Protein AF-A0A7W3N964-F1 (afdb_monomer_lite)

Organism: Priestia aryabhattai (NCBI:txid412384)

Sequence (207 aa):
MQFISDIEIWYDKDAKRYRNKETGQFTRGPNLVHEAGSGNVQPLEVPVVESVTVNKQNDSMKGTSVFDPDLVKAYLKDVESKTRLKVHKIQVEFLKESLRNNKFEKLTPKETAKHRGRFTTSLKNKLIEEWEEKTNQKWPRYTEEVYDQSGEIARHIGQPYDAHHLIENNFSGPHEWWNIHPAKYPDEHQQGIHGKGAPSRMLFPRR

Radius of gyration: 22.03 Å; chains: 1; bounding box: 54×35×67 Å

Structure (mmCIF, N/CA/C/O backbone):
data_AF-A0A7W3N964-F1
#
_entry.id   AF-A0A7W3N964-F1
#
loop_
_atom_site.group_PDB
_atom_site.id
_atom_site.type_symbol
_atom_site.label_atom_id
_atom_site.label_alt_id
_atom_site.label_comp_id
_atom_site.label_asym_id
_atom_site.label_entity_id
_atom_site.label_seq_id
_atom_site.pdbx_PDB_ins_code
_atom_site.Cartn_x
_atom_site.Cartn_y
_atom_site.Cartn_z
_atom_site.occupancy
_atom_site.B_iso_or_equiv
_atom_site.auth_seq_id
_atom_site.auth_comp_id
_atom_site.auth_asym_id
_atom_site.auth_atom_id
_atom_site.pdbx_PDB_model_num
ATOM 1 N N . MET A 1 1 ? 10.278 6.394 40.682 1.00 44.31 1 MET A N 1
ATOM 2 C CA . MET A 1 1 ? 11.303 6.639 39.647 1.00 44.31 1 MET A CA 1
ATOM 3 C C . MET A 1 1 ? 12.085 5.350 39.500 1.00 44.31 1 MET A C 1
ATOM 5 O O . MET A 1 1 ? 12.614 4.884 40.498 1.00 44.31 1 MET A O 1
ATOM 9 N N . GLN A 1 2 ? 12.046 4.714 38.332 1.00 35.88 2 GLN A N 1
ATOM 10 C CA . GLN A 1 2 ? 12.811 3.498 38.045 1.00 35.88 2 GLN A CA 1
ATOM 11 C C . GLN A 1 2 ? 13.725 3.810 36.864 1.00 35.88 2 GLN A C 1
ATOM 13 O O . GLN A 1 2 ? 13.250 4.302 35.843 1.00 35.88 2 GLN A O 1
ATOM 18 N N . PHE A 1 3 ? 15.021 3.586 37.056 1.00 35.38 3 PHE A N 1
ATOM 19 C CA . PHE A 1 3 ? 16.069 3.807 36.067 1.00 35.38 3 PHE A CA 1
ATOM 20 C C . PHE A 1 3 ? 16.453 2.464 35.457 1.00 35.38 3 PHE A C 1
ATOM 22 O O . PHE A 1 3 ? 16.795 1.545 36.200 1.00 35.38 3 PHE A O 1
ATOM 29 N N . ILE A 1 4 ? 16.414 2.362 34.130 1.00 36.62 4 ILE A N 1
ATOM 30 C CA . ILE A 1 4 ? 17.047 1.284 33.365 1.00 36.62 4 ILE A CA 1
ATOM 31 C C . ILE A 1 4 ? 17.589 1.933 32.084 1.00 36.62 4 ILE A C 1
ATOM 33 O O . ILE A 1 4 ? 16.824 2.568 31.362 1.00 36.62 4 ILE A O 1
ATOM 37 N N . SER A 1 5 ? 18.904 1.806 31.858 1.00 46.97 5 SER A N 1
ATOM 38 C CA . SER A 1 5 ? 19.652 2.257 30.668 1.00 46.97 5 SER A CA 1
ATOM 39 C C . SER A 1 5 ? 19.371 3.702 30.223 1.00 46.97 5 SER A C 1
ATOM 41 O O . SER A 1 5 ? 18.583 3.879 29.305 1.00 46.97 5 SER A O 1
ATOM 43 N N . ASP A 1 6 ? 19.982 4.702 30.877 1.00 56.69 6 ASP A N 1
ATOM 44 C CA . ASP A 1 6 ? 20.146 6.133 30.500 1.00 56.69 6 ASP A CA 1
ATOM 45 C C . ASP A 1 6 ? 18.978 6.897 29.833 1.00 56.69 6 ASP A C 1
ATOM 47 O O . ASP A 1 6 ? 19.142 8.032 29.399 1.00 56.69 6 ASP A O 1
ATOM 51 N N . ILE A 1 7 ? 17.778 6.327 29.772 1.00 56.94 7 ILE A N 1
ATOM 52 C CA . ILE A 1 7 ? 16.628 6.863 29.051 1.00 56.94 7 ILE A CA 1
ATOM 53 C C . ILE A 1 7 ? 15.492 7.011 30.052 1.00 56.94 7 ILE A C 1
ATOM 55 O O . ILE A 1 7 ? 14.883 6.037 30.502 1.00 56.94 7 ILE A O 1
ATOM 59 N N . GLU A 1 8 ? 15.178 8.256 30.401 1.00 68.50 8 GLU A N 1
ATOM 60 C CA . GLU A 1 8 ? 14.093 8.544 31.329 1.00 68.50 8 GLU A CA 1
ATOM 61 C C . GLU A 1 8 ? 12.734 8.408 30.616 1.00 68.50 8 GLU A C 1
ATOM 63 O O . GLU A 1 8 ? 12.395 9.174 29.710 1.00 68.50 8 GLU A O 1
ATOM 68 N N . ILE A 1 9 ? 11.934 7.419 31.026 1.00 74.75 9 ILE A N 1
ATOM 69 C CA . ILE A 1 9 ? 10.571 7.196 30.524 1.00 74.75 9 ILE A CA 1
ATOM 70 C C . ILE A 1 9 ? 9.524 7.513 31.596 1.00 74.75 9 ILE A C 1
ATOM 72 O O . ILE A 1 9 ? 9.732 7.287 32.788 1.00 74.75 9 ILE A O 1
ATOM 76 N N . TRP A 1 10 ? 8.364 8.019 31.177 1.00 74.19 10 TRP A N 1
ATOM 77 C CA . TRP A 1 10 ? 7.217 8.262 32.056 1.00 74.19 10 TRP A CA 1
ATOM 78 C C . TRP A 1 10 ? 5.917 7.768 31.420 1.00 74.19 10 TRP A C 1
ATOM 80 O O . TRP A 1 10 ? 5.825 7.619 30.203 1.00 74.19 10 TRP A O 1
ATOM 90 N N . TYR A 1 11 ? 4.922 7.459 32.252 1.00 78.06 11 TYR A N 1
ATOM 91 C CA . TYR A 1 11 ? 3.624 6.967 31.793 1.00 78.06 11 TYR A CA 1
ATOM 92 C C . TYR A 1 11 ? 2.661 8.131 31.544 1.00 78.06 11 TYR A C 1
ATOM 94 O O . TYR A 1 11 ? 2.266 8.823 32.486 1.00 78.06 11 TYR A O 1
ATOM 102 N N . ASP A 1 12 ? 2.270 8.311 30.284 1.00 74.50 12 ASP A N 1
ATOM 103 C CA . ASP A 1 12 ? 1.268 9.280 29.856 1.00 74.50 12 ASP A CA 1
ATOM 104 C C . ASP A 1 12 ? -0.133 8.691 30.079 1.00 74.50 12 ASP A C 1
ATOM 106 O O . ASP A 1 12 ? -0.520 7.695 29.456 1.00 74.50 12 ASP A O 1
ATOM 110 N N . LYS A 1 13 ? -0.883 9.282 31.018 1.00 70.69 13 LYS A N 1
ATOM 111 C CA . LYS A 1 13 ? -2.213 8.798 31.417 1.00 70.69 13 LYS A CA 1
ATOM 112 C C . LYS A 1 13 ? -3.279 9.068 30.358 1.00 70.69 13 LYS A C 1
ATOM 114 O O . LYS A 1 13 ? -4.209 8.269 30.250 1.00 70.69 13 LYS A O 1
ATOM 119 N N . ASP A 1 14 ? -3.121 10.131 29.575 1.00 68.94 14 ASP A N 1
ATOM 120 C CA . ASP A 1 14 ? -4.081 10.529 28.547 1.00 68.94 14 ASP A CA 1
ATOM 121 C C . ASP A 1 14 ? -3.909 9.651 27.302 1.00 68.94 14 ASP A C 1
ATOM 123 O O . ASP A 1 14 ? -4.882 9.145 26.742 1.00 68.94 14 ASP A O 1
ATOM 127 N N . ALA A 1 15 ? -2.657 9.370 26.928 1.00 69.31 15 ALA A N 1
ATOM 128 C CA . ALA A 1 15 ? -2.323 8.485 25.813 1.00 69.31 15 ALA A CA 1
ATOM 129 C C . ALA A 1 15 ? -2.294 6.986 26.181 1.00 69.31 15 ALA A C 1
ATOM 131 O O . ALA A 1 15 ? -2.162 6.138 25.294 1.00 69.31 15 ALA A O 1
ATOM 132 N N . LYS A 1 16 ? -2.386 6.648 27.476 1.00 75.50 16 LYS A N 1
ATOM 133 C CA . LYS A 1 16 ? -2.264 5.286 28.036 1.00 75.50 16 LYS A CA 1
ATOM 134 C C . LYS A 1 16 ? -1.008 4.536 27.559 1.00 75.50 16 LYS A C 1
ATOM 136 O O . LYS A 1 16 ? -1.061 3.338 27.271 1.00 75.50 16 LYS A O 1
ATOM 141 N N . ARG A 1 17 ? 0.123 5.239 27.421 1.00 75.38 17 ARG A N 1
ATOM 142 C CA . ARG A 1 17 ? 1.395 4.702 26.892 1.00 75.38 17 ARG A CA 1
ATOM 143 C C . ARG A 1 17 ? 2.608 5.342 27.565 1.00 75.38 17 ARG A C 1
ATOM 145 O O . ARG A 1 17 ? 2.516 6.422 28.136 1.00 75.38 17 ARG A O 1
ATOM 152 N N . TYR A 1 18 ? 3.760 4.678 27.478 1.00 77.25 18 TYR A N 1
ATOM 153 C CA . TYR A 1 18 ? 5.026 5.230 27.962 1.00 77.25 18 TYR A CA 1
ATOM 154 C C . TYR A 1 18 ? 5.631 6.188 26.937 1.00 77.25 18 TYR A C 1
ATOM 156 O O . TYR A 1 18 ? 5.526 5.970 25.727 1.00 77.25 18 TYR A O 1
ATOM 164 N N . ARG A 1 19 ? 6.263 7.250 27.434 1.00 74.00 19 ARG A N 1
ATOM 165 C CA . ARG A 1 19 ? 6.894 8.299 26.639 1.00 74.00 19 ARG A CA 1
ATOM 166 C C . ARG A 1 19 ? 8.320 8.535 27.123 1.00 74.00 19 ARG A C 1
ATOM 168 O O . ARG A 1 19 ? 8.559 8.628 28.325 1.00 74.00 19 ARG A O 1
ATOM 175 N N . ASN A 1 20 ? 9.251 8.659 26.186 1.00 75.69 20 ASN A N 1
ATOM 176 C CA . ASN A 1 20 ? 10.608 9.125 26.451 1.00 75.69 20 ASN A CA 1
ATOM 177 C C . ASN A 1 20 ? 10.566 10.626 26.802 1.00 75.69 20 ASN A C 1
ATOM 179 O O . ASN A 1 20 ? 9.937 11.405 26.081 1.00 75.69 20 ASN A O 1
ATOM 183 N N . LYS A 1 21 ? 11.190 11.031 27.915 1.00 70.38 21 LYS A N 1
ATOM 184 C CA . LYS A 1 21 ? 11.190 12.429 28.376 1.00 70.38 21 LYS A CA 1
ATOM 185 C C . LYS A 1 21 ? 12.025 13.364 27.508 1.00 70.38 21 LYS A C 1
ATOM 187 O O . LYS A 1 21 ? 11.636 14.513 27.345 1.00 70.38 21 LYS A O 1
ATOM 192 N N . GLU A 1 22 ? 13.127 12.885 26.946 1.00 66.62 22 GLU A N 1
ATOM 193 C CA . GLU A 1 22 ? 14.040 13.696 26.138 1.00 66.62 22 GLU A CA 1
ATOM 194 C C . GLU A 1 22 ? 13.502 13.914 24.723 1.00 66.62 22 GLU A C 1
ATOM 196 O O . GLU A 1 22 ? 13.562 15.016 24.186 1.00 66.62 22 GLU A O 1
ATOM 201 N N . THR A 1 23 ? 12.939 12.868 24.113 1.00 69.69 23 THR A N 1
ATOM 202 C CA . THR A 1 23 ? 12.504 12.910 22.705 1.00 69.69 23 THR A CA 1
ATOM 203 C C . THR A 1 23 ? 10.999 13.092 22.529 1.00 69.69 23 THR A C 1
ATOM 205 O O . THR A 1 23 ? 10.534 13.360 21.422 1.00 69.69 23 THR A O 1
ATOM 208 N N . GLY A 1 24 ? 10.200 12.895 23.583 1.00 67.88 24 GLY A N 1
ATOM 209 C CA . GLY A 1 24 ? 8.739 12.904 23.496 1.00 67.88 24 GLY A CA 1
ATOM 210 C C . GLY A 1 24 ? 8.160 11.764 22.644 1.00 67.88 24 GLY A C 1
ATOM 211 O O . GLY A 1 24 ? 6.978 11.793 22.289 1.00 67.88 24 GLY A O 1
ATOM 212 N N . GLN A 1 25 ? 8.957 10.758 22.286 1.00 65.00 25 GLN A N 1
ATOM 213 C CA . GLN A 1 25 ? 8.490 9.620 21.497 1.00 65.00 25 GLN A CA 1
ATOM 214 C C . GLN A 1 25 ? 7.819 8.569 22.383 1.00 65.00 25 GLN A C 1
ATOM 216 O O . GLN A 1 25 ? 8.237 8.333 23.518 1.00 65.00 25 GLN A O 1
ATOM 221 N N . PHE A 1 26 ? 6.772 7.930 21.861 1.00 73.44 26 PHE A N 1
ATOM 222 C CA . PHE A 1 26 ? 6.099 6.828 22.547 1.00 73.44 26 PHE A CA 1
ATOM 223 C C . PHE A 1 26 ? 6.934 5.547 22.465 1.00 73.44 26 PHE A C 1
ATOM 225 O O . PHE A 1 26 ? 7.419 5.189 21.392 1.00 73.44 26 PHE A O 1
ATOM 232 N N . THR A 1 27 ? 7.059 4.833 23.582 1.00 69.88 27 THR A N 1
ATOM 233 C CA . THR A 1 27 ? 7.835 3.593 23.694 1.00 69.88 27 THR A CA 1
ATOM 234 C C . THR A 1 27 ? 6.963 2.432 24.180 1.00 69.88 27 THR A C 1
ATOM 236 O O . THR A 1 27 ? 5.902 2.622 24.783 1.00 69.88 27 THR A O 1
ATOM 239 N N . ARG A 1 28 ? 7.399 1.197 23.891 1.00 58.34 28 ARG A N 1
ATOM 240 C CA . ARG A 1 28 ? 6.868 0.002 24.567 1.00 58.34 28 ARG A CA 1
ATOM 241 C C . ARG A 1 28 ? 7.398 0.021 26.009 1.00 58.34 28 ARG A C 1
ATOM 243 O O . ARG A 1 28 ? 8.487 0.535 26.237 1.00 58.34 28 ARG A O 1
ATOM 250 N N . GLY A 1 29 ? 6.587 -0.422 26.971 1.00 54.47 29 GLY A N 1
ATOM 251 C CA . GLY A 1 29 ? 6.822 -0.209 28.406 1.00 54.47 29 GLY A CA 1
ATOM 252 C C . GLY A 1 29 ? 8.160 -0.732 28.960 1.00 54.47 29 GLY A C 1
ATOM 253 O O . GLY A 1 29 ? 8.922 -1.379 28.245 1.00 54.47 29 GLY A O 1
ATOM 254 N N . PRO A 1 30 ? 8.438 -0.487 30.256 1.00 52.00 30 PRO A N 1
ATOM 255 C CA . PRO A 1 30 ? 9.773 -0.601 30.863 1.00 52.00 30 PRO A CA 1
ATOM 256 C C . PRO A 1 30 ? 10.439 -1.984 30.771 1.00 52.00 30 PRO A C 1
ATOM 258 O O . PRO A 1 30 ? 11.647 -2.075 30.940 1.00 52.00 30 PRO A O 1
ATOM 261 N N . ASN A 1 31 ? 9.684 -3.051 30.488 1.00 48.75 31 ASN A N 1
ATOM 262 C CA . ASN A 1 31 ? 10.187 -4.428 30.513 1.00 48.75 31 ASN A CA 1
ATOM 263 C C . ASN A 1 31 ? 10.622 -4.995 29.150 1.00 48.75 31 ASN A C 1
ATOM 265 O O . ASN A 1 31 ? 10.975 -6.168 29.084 1.00 48.75 31 ASN A O 1
ATOM 269 N N . LEU A 1 32 ? 10.594 -4.217 28.062 1.00 44.56 32 LEU A N 1
ATOM 270 C CA . LEU A 1 32 ? 10.984 -4.700 26.729 1.00 44.56 32 LEU A CA 1
ATOM 271 C C . LEU A 1 32 ? 11.719 -3.613 25.931 1.00 44.56 32 LEU A C 1
ATOM 273 O O . LEU A 1 32 ? 11.209 -3.104 24.930 1.00 44.56 32 LEU A O 1
ATOM 277 N N . VAL A 1 33 ? 12.934 -3.273 26.361 1.00 42.66 33 VAL A N 1
ATOM 278 C CA . VAL A 1 33 ? 13.931 -2.611 25.508 1.00 42.66 33 VAL A CA 1
ATOM 279 C C . VAL A 1 33 ? 15.057 -3.606 25.231 1.00 42.66 33 VAL A C 1
ATOM 281 O O . VAL A 1 33 ? 15.749 -4.047 26.140 1.00 42.66 33 VAL A O 1
ATOM 284 N N . HIS A 1 34 ? 15.191 -4.022 23.969 1.00 35.78 34 HIS A N 1
ATOM 285 C CA . HIS A 1 34 ? 16.353 -4.782 23.512 1.00 35.78 34 HIS A CA 1
ATOM 286 C C . HIS A 1 34 ? 17.581 -3.866 23.527 1.00 35.78 34 HIS A C 1
ATOM 288 O O . HIS A 1 34 ? 17.516 -2.748 23.014 1.00 35.78 34 HIS A O 1
ATOM 294 N N . GLU A 1 35 ? 18.681 -4.360 24.094 1.00 32.16 35 GLU A N 1
ATOM 295 C CA . GLU A 1 35 ? 19.990 -3.708 24.106 1.00 32.16 35 GLU A CA 1
ATOM 296 C C . GLU A 1 35 ? 20.410 -3.280 22.690 1.00 32.16 35 GLU A C 1
ATOM 298 O O . GLU A 1 35 ? 20.626 -4.109 21.803 1.00 32.16 35 GLU A O 1
ATOM 303 N N . ALA A 1 36 ? 20.556 -1.972 22.476 1.00 35.03 36 ALA A N 1
ATOM 304 C CA . ALA A 1 36 ? 21.333 -1.449 21.364 1.00 35.03 36 ALA A CA 1
ATOM 305 C C . ALA A 1 36 ? 22.808 -1.488 21.782 1.00 35.03 36 ALA A C 1
ATOM 307 O O . ALA A 1 36 ? 23.259 -0.671 22.583 1.00 35.03 36 ALA A O 1
ATOM 308 N N . GLY A 1 37 ? 23.542 -2.479 21.273 1.00 30.06 37 GLY A N 1
ATOM 309 C CA . GLY A 1 37 ? 24.979 -2.606 21.486 1.00 30.06 37 GLY A CA 1
ATOM 310 C C . GLY A 1 37 ? 25.725 -1.349 21.036 1.00 30.06 37 GLY A C 1
ATOM 311 O O . GLY A 1 37 ? 25.595 -0.902 19.896 1.00 30.06 37 GLY A O 1
ATOM 312 N N . SER A 1 38 ? 26.509 -0.801 21.960 1.00 32.97 38 SER A N 1
ATOM 313 C CA . SER A 1 38 ? 27.443 0.297 21.745 1.00 32.97 38 SER A CA 1
ATOM 314 C C . SER A 1 38 ? 28.561 -0.142 20.793 1.00 32.97 38 SER A C 1
ATOM 316 O O . SER A 1 38 ? 29.302 -1.083 21.079 1.00 32.97 38 SER A O 1
ATOM 318 N N . GLY A 1 39 ? 28.671 0.527 19.646 1.00 29.09 39 GLY A N 1
ATOM 319 C CA . GLY A 1 39 ? 29.790 0.407 18.717 1.00 29.09 39 GLY A CA 1
ATOM 320 C C . GLY A 1 39 ? 30.429 1.776 18.518 1.00 29.09 39 GLY A C 1
ATOM 321 O O . GLY A 1 39 ? 29.827 2.653 17.905 1.00 29.09 39 GLY A O 1
ATOM 322 N N . ASN A 1 40 ? 31.635 1.950 19.062 1.00 29.45 40 ASN A N 1
ATOM 323 C CA . ASN A 1 40 ? 32.467 3.148 18.954 1.00 29.45 40 ASN A CA 1
ATOM 324 C C . ASN A 1 40 ? 32.611 3.637 17.502 1.00 29.45 40 ASN A C 1
ATOM 326 O O . ASN A 1 40 ? 33.148 2.925 16.654 1.00 29.45 40 ASN A O 1
ATOM 330 N N . VAL A 1 41 ? 32.234 4.891 17.248 1.00 30.34 41 VAL A N 1
ATOM 331 C CA . VAL A 1 41 ? 32.627 5.650 16.053 1.00 30.34 41 VAL A CA 1
ATOM 332 C C . VAL A 1 41 ? 33.781 6.574 16.427 1.00 30.34 41 VAL A C 1
ATOM 334 O O . VAL A 1 41 ? 33.603 7.529 17.179 1.00 30.34 41 VAL A O 1
ATOM 337 N N . GLN A 1 42 ? 34.969 6.274 15.906 1.00 32.41 42 GLN A N 1
ATOM 338 C CA . GLN A 1 42 ? 36.080 7.225 15.832 1.00 32.41 42 GLN A CA 1
ATOM 339 C C . GLN A 1 42 ? 35.966 8.012 14.511 1.00 32.41 42 GLN A C 1
ATOM 341 O O . GLN A 1 42 ? 35.508 7.435 13.519 1.00 32.41 42 GLN A O 1
ATOM 346 N N . PRO A 1 43 ? 36.355 9.299 14.454 1.00 28.58 43 PRO A N 1
ATOM 347 C CA . PRO A 1 43 ? 36.228 10.101 13.241 1.00 28.58 43 PRO A CA 1
ATOM 348 C C . PRO A 1 43 ? 37.297 9.684 12.224 1.00 28.58 43 PRO A C 1
ATOM 350 O O . PRO A 1 43 ? 38.486 9.720 12.528 1.00 28.58 43 PRO A O 1
ATOM 353 N N . LEU A 1 44 ? 36.879 9.299 11.018 1.00 31.95 44 LEU A N 1
ATOM 354 C CA . LEU A 1 44 ? 37.776 9.085 9.882 1.00 31.95 44 LEU A CA 1
ATOM 355 C C . LEU A 1 44 ? 37.776 10.337 9.003 1.00 31.95 44 LEU A C 1
ATOM 357 O O . LEU A 1 44 ? 36.728 10.787 8.538 1.00 31.95 44 LEU A O 1
ATOM 361 N N . GLU A 1 45 ? 38.971 10.889 8.817 1.00 29.55 45 GLU A N 1
ATOM 362 C CA . GLU A 1 45 ? 39.272 12.034 7.966 1.00 29.55 45 GLU A CA 1
ATOM 363 C C . GLU A 1 45 ? 38.885 11.761 6.505 1.00 29.55 45 GLU A C 1
ATOM 365 O O . GLU A 1 45 ? 39.122 10.686 5.952 1.00 29.55 45 GLU A O 1
ATOM 370 N N . VAL A 1 46 ? 38.271 12.764 5.883 1.00 29.70 46 VAL A N 1
ATOM 371 C CA . VAL A 1 46 ? 37.861 12.780 4.477 1.00 29.70 46 VAL A CA 1
ATOM 372 C C . VAL A 1 46 ? 39.050 13.126 3.576 1.00 29.70 46 VAL A C 1
ATOM 374 O O . VAL A 1 46 ? 39.576 14.234 3.693 1.00 29.70 46 VAL A O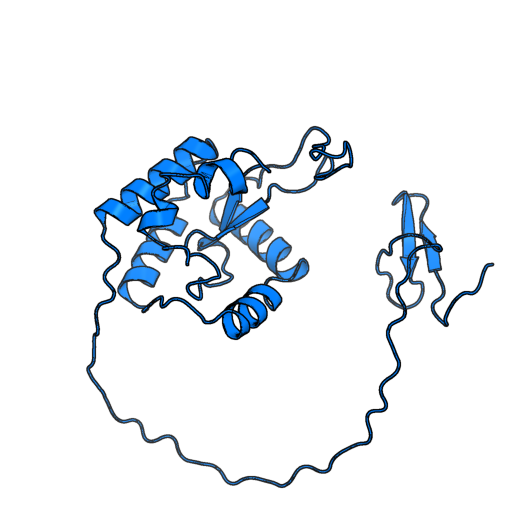 1
ATOM 377 N N . PRO A 1 47 ? 39.442 12.274 2.610 1.00 31.72 47 PRO A N 1
ATOM 378 C CA . PRO A 1 47 ? 40.229 12.733 1.483 1.00 31.72 47 PRO A CA 1
ATOM 379 C C . PRO A 1 47 ? 39.296 13.299 0.406 1.00 31.72 47 PRO A C 1
ATOM 381 O O . PRO A 1 47 ? 38.346 12.654 -0.045 1.00 31.72 47 PRO A O 1
ATOM 384 N N . VAL A 1 48 ? 39.592 14.535 0.011 1.00 33.81 48 VAL A N 1
ATOM 385 C CA . VAL A 1 48 ? 39.036 15.234 -1.150 1.00 33.81 48 VAL A CA 1
ATOM 386 C C . VAL A 1 48 ? 39.220 14.364 -2.394 1.00 33.81 48 VAL A C 1
ATOM 388 O O . VAL A 1 48 ? 40.348 14.028 -2.746 1.00 33.81 48 VAL A O 1
ATOM 391 N N . VAL A 1 49 ? 38.118 14.020 -3.066 1.00 33.78 49 VAL A N 1
ATOM 392 C CA . VAL A 1 49 ? 38.153 13.431 -4.407 1.00 33.78 49 VAL A CA 1
ATOM 393 C C . VAL A 1 49 ? 37.525 14.379 -5.418 1.00 33.78 49 VAL A C 1
ATOM 395 O O . VAL A 1 49 ? 36.417 14.890 -5.260 1.00 33.78 49 VAL A O 1
ATOM 398 N N . GLU A 1 50 ? 38.346 14.613 -6.426 1.00 29.72 50 GLU A N 1
ATOM 399 C CA . GLU A 1 50 ? 38.228 15.456 -7.599 1.00 29.72 50 GLU A CA 1
ATOM 400 C C . GLU A 1 50 ? 36.907 15.268 -8.357 1.00 29.72 50 GLU A C 1
ATOM 402 O O . GLU A 1 50 ? 36.368 14.167 -8.494 1.00 29.72 50 GLU A O 1
ATOM 407 N N . SER A 1 51 ? 36.388 16.378 -8.872 1.00 30.16 51 SER A N 1
ATOM 408 C CA . SER A 1 51 ? 35.176 16.462 -9.680 1.00 30.16 51 SER A CA 1
ATOM 409 C C . SER A 1 51 ? 35.301 15.648 -10.971 1.00 30.16 51 SER A C 1
ATOM 411 O O . SER A 1 51 ? 35.986 16.062 -11.906 1.00 30.16 51 SER A O 1
ATOM 413 N N . VAL A 1 52 ? 34.583 14.526 -11.057 1.00 31.25 52 VAL A N 1
ATOM 414 C CA . VAL A 1 52 ? 34.376 13.804 -12.318 1.00 31.25 52 VAL A CA 1
ATOM 415 C C . VAL A 1 52 ? 33.181 14.417 -13.044 1.00 31.25 52 VAL A C 1
ATOM 417 O O . VAL A 1 52 ? 32.025 14.255 -12.653 1.00 31.25 52 VAL A O 1
ATOM 420 N N . THR A 1 53 ? 33.482 15.138 -14.119 1.00 32.59 53 THR A N 1
ATOM 421 C CA . THR A 1 53 ? 32.532 15.661 -15.102 1.00 32.59 53 THR A CA 1
ATOM 422 C C . THR A 1 53 ? 31.723 14.515 -15.717 1.00 32.59 53 THR A C 1
ATOM 424 O O . THR A 1 53 ? 32.267 13.671 -16.429 1.00 32.59 53 THR A O 1
ATOM 427 N N . VAL A 1 54 ? 30.409 14.478 -15.474 1.00 32.25 54 VAL A N 1
ATOM 428 C CA . VAL A 1 54 ? 29.506 13.548 -16.168 1.00 32.25 54 VAL A CA 1
ATOM 429 C C . VAL A 1 54 ? 29.258 14.080 -17.577 1.00 32.25 54 VAL A C 1
ATOM 431 O O . VAL A 1 54 ? 28.508 15.036 -17.781 1.00 32.25 54 VAL A O 1
ATOM 434 N N . ASN A 1 55 ? 29.901 13.446 -18.555 1.00 31.53 55 ASN A N 1
ATOM 435 C CA . ASN A 1 55 ? 29.620 13.654 -19.967 1.00 31.53 55 ASN A CA 1
ATOM 436 C C . ASN A 1 55 ? 28.196 13.193 -20.288 1.00 31.53 55 ASN A C 1
ATOM 438 O O . ASN A 1 55 ? 27.828 12.033 -20.110 1.00 31.53 55 ASN A O 1
ATOM 442 N N . LYS A 1 56 ? 27.402 14.133 -20.797 1.00 45.22 56 LYS A N 1
ATOM 443 C CA . LYS A 1 56 ? 26.073 13.907 -21.355 1.00 45.22 56 LYS A CA 1
ATOM 444 C C . LYS A 1 56 ? 26.249 13.209 -22.706 1.00 45.22 56 LYS A C 1
ATOM 446 O O . LYS A 1 56 ? 26.462 13.870 -23.718 1.00 45.22 56 LYS A O 1
ATOM 451 N N . GLN A 1 57 ? 26.200 11.882 -22.720 1.00 31.95 57 GLN A N 1
ATOM 452 C CA . GLN A 1 57 ? 26.059 11.118 -23.955 1.00 31.95 57 GLN A CA 1
ATOM 453 C C . GLN A 1 57 ? 24.678 10.478 -23.995 1.00 31.95 57 GLN A C 1
ATOM 455 O O . GLN A 1 57 ? 24.269 9.754 -23.090 1.00 31.95 57 GLN A O 1
ATOM 460 N N . ASN A 1 58 ? 23.952 10.841 -25.052 1.00 43.44 58 ASN A N 1
ATOM 461 C CA . ASN A 1 58 ? 22.726 10.200 -25.482 1.00 43.44 58 ASN A CA 1
ATOM 462 C C . ASN A 1 58 ? 22.983 8.703 -25.629 1.00 43.44 58 ASN A C 1
ATOM 464 O O . ASN A 1 58 ? 23.831 8.323 -26.434 1.00 43.44 58 ASN A O 1
ATOM 468 N N . ASP A 1 59 ? 22.199 7.881 -24.938 1.00 34.41 59 ASP A N 1
ATOM 469 C CA . ASP A 1 59 ? 21.964 6.530 -25.416 1.00 34.41 59 ASP A CA 1
ATOM 470 C C . ASP A 1 59 ? 20.466 6.244 -25.469 1.00 34.41 59 ASP A C 1
ATOM 472 O O . ASP A 1 59 ? 19.745 6.156 -24.470 1.00 34.41 59 ASP A O 1
ATOM 476 N N . SER A 1 60 ? 19.993 6.177 -26.706 1.00 41.19 60 SER A N 1
ATOM 477 C CA . SER A 1 60 ? 18.688 5.693 -27.090 1.00 41.19 60 SER A CA 1
ATOM 478 C C . SER A 1 60 ? 18.659 4.175 -26.928 1.00 41.19 60 SER A C 1
ATOM 480 O O . SER A 1 60 ? 18.822 3.436 -27.893 1.00 41.19 60 SER A O 1
ATOM 482 N N . MET A 1 61 ? 18.373 3.699 -25.722 1.00 36.62 61 MET A N 1
ATOM 483 C CA . MET A 1 61 ? 17.927 2.323 -25.512 1.00 36.62 61 MET A CA 1
ATOM 484 C C . MET A 1 61 ? 16.606 2.328 -24.752 1.00 36.62 61 MET A C 1
ATOM 486 O O . MET A 1 61 ? 16.533 2.150 -23.539 1.00 36.62 61 MET A O 1
ATOM 490 N N . LYS A 1 62 ? 15.518 2.525 -25.503 1.00 38.69 62 LYS A N 1
ATOM 491 C CA . LYS A 1 62 ? 14.138 2.348 -25.032 1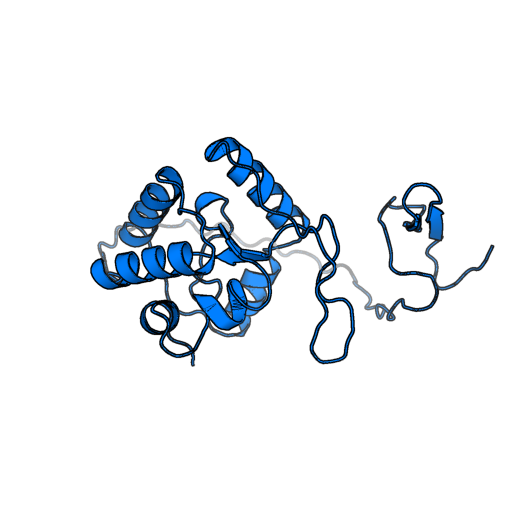.00 38.69 62 LYS A CA 1
ATOM 492 C C . LYS A 1 62 ? 13.829 0.844 -24.932 1.00 38.69 62 LYS A C 1
ATOM 494 O O . LYS A 1 62 ? 13.023 0.303 -25.683 1.00 38.69 62 LYS A O 1
ATOM 499 N N . GLY A 1 63 ? 14.530 0.154 -24.031 1.00 36.47 63 GLY A N 1
ATOM 500 C CA . GLY A 1 63 ? 14.333 -1.262 -23.721 1.00 36.47 63 GLY A CA 1
ATOM 501 C C . GLY A 1 63 ? 13.023 -1.450 -22.966 1.00 36.47 63 GLY A C 1
ATOM 502 O O . GLY A 1 63 ? 12.926 -1.171 -21.774 1.00 36.47 63 GLY A O 1
ATOM 503 N N . THR A 1 64 ? 11.993 -1.867 -23.685 1.00 42.25 64 THR A N 1
ATOM 504 C CA . THR A 1 64 ? 10.609 -1.869 -23.226 1.00 42.25 64 THR A CA 1
ATOM 505 C C . THR A 1 64 ? 10.353 -3.086 -22.328 1.00 42.25 64 THR A C 1
ATOM 507 O O . THR A 1 64 ? 10.067 -4.171 -22.824 1.00 42.25 64 THR A O 1
ATOM 510 N N . SER A 1 65 ? 10.423 -2.942 -20.998 1.00 50.31 65 SER A N 1
ATOM 511 C CA . SER A 1 65 ? 9.703 -3.876 -20.116 1.00 50.31 65 SER A CA 1
ATOM 512 C C . SER A 1 65 ? 8.227 -3.478 -20.133 1.00 50.31 65 SER A C 1
ATOM 514 O O . SER A 1 65 ? 7.734 -2.812 -19.224 1.00 50.31 65 SER A O 1
ATOM 516 N N . VAL A 1 66 ? 7.534 -3.789 -21.229 1.00 60.28 66 VAL A N 1
ATOM 517 C CA . VAL A 1 66 ? 6.095 -3.535 -21.323 1.00 60.28 66 VAL A CA 1
ATOM 518 C C . VAL A 1 66 ? 5.427 -4.536 -20.398 1.00 60.28 66 VAL A C 1
ATOM 520 O O . VAL A 1 66 ? 5.315 -5.712 -20.735 1.00 60.28 66 VAL A O 1
ATOM 523 N N . PHE A 1 67 ? 5.014 -4.091 -19.213 1.00 71.06 67 PHE A N 1
ATOM 524 C CA . PHE A 1 67 ? 4.004 -4.838 -18.477 1.00 71.06 67 PHE A CA 1
ATOM 525 C C . PHE A 1 67 ? 2.811 -5.032 -19.406 1.00 71.06 67 PHE A C 1
ATOM 527 O O . PHE A 1 67 ? 2.336 -4.056 -19.989 1.00 71.06 67 PHE A O 1
ATOM 534 N N . ASP A 1 68 ? 2.362 -6.277 -19.557 1.00 85.00 68 ASP A N 1
ATOM 535 C CA . ASP A 1 68 ? 1.197 -6.599 -20.373 1.00 85.00 68 ASP A CA 1
ATOM 536 C C . ASP A 1 68 ? 0.006 -5.731 -19.908 1.00 85.00 68 ASP A C 1
ATOM 538 O O . ASP A 1 68 ? -0.426 -5.857 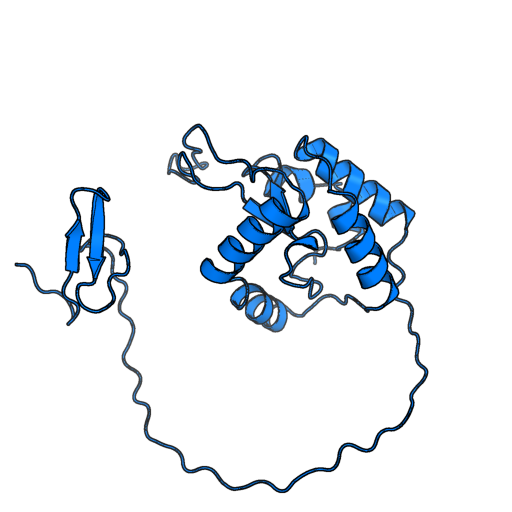-18.754 1.00 85.00 68 ASP A O 1
ATOM 542 N N . PRO A 1 69 ? -0.511 -4.820 -20.758 1.00 85.94 69 PRO A N 1
ATOM 543 C CA . PRO A 1 69 ? -1.585 -3.910 -20.378 1.00 85.94 69 PRO A CA 1
ATOM 544 C C . PRO A 1 69 ? -2.846 -4.632 -19.897 1.00 85.94 69 PRO A C 1
ATOM 546 O O . PRO A 1 69 ? -3.524 -4.140 -18.986 1.00 85.94 69 PRO A O 1
ATOM 549 N N . ASP A 1 70 ? -3.154 -5.799 -20.467 1.00 90.88 70 ASP A N 1
ATOM 550 C CA . ASP A 1 70 ? -4.310 -6.595 -20.063 1.00 90.88 70 ASP A CA 1
ATOM 551 C C . ASP A 1 70 ? -4.086 -7.217 -18.685 1.00 90.88 70 ASP A C 1
ATOM 553 O O . ASP A 1 70 ? -5.002 -7.232 -17.855 1.00 90.88 70 ASP A O 1
ATOM 557 N N . LEU A 1 71 ? -2.851 -7.626 -18.384 1.00 90.88 71 LEU A N 1
ATOM 558 C CA . LEU A 1 71 ? -2.485 -8.144 -17.071 1.00 90.88 71 LEU A CA 1
ATOM 559 C C . LEU A 1 71 ? -2.486 -7.054 -15.991 1.00 90.88 71 LEU A C 1
ATOM 561 O O . LEU A 1 71 ? -2.987 -7.291 -14.891 1.00 90.88 71 LEU A O 1
ATOM 565 N N . VAL A 1 72 ? -2.005 -5.845 -16.300 1.00 91.81 72 VAL A N 1
ATOM 566 C CA . VAL A 1 72 ? -2.104 -4.684 -15.394 1.00 91.81 72 VAL A CA 1
ATOM 567 C C . VAL A 1 72 ? -3.569 -4.377 -15.094 1.00 91.81 72 VAL A C 1
ATOM 569 O O . VAL A 1 72 ? -3.950 -4.190 -13.939 1.00 91.81 72 VAL A O 1
ATOM 572 N N . LYS A 1 73 ? -4.425 -4.370 -16.120 1.00 94.00 73 LYS A N 1
ATOM 573 C CA . LYS A 1 73 ? -5.865 -4.143 -15.957 1.00 94.00 73 LYS A CA 1
ATOM 574 C C . LYS A 1 73 ? -6.528 -5.242 -15.126 1.00 94.00 73 LYS A C 1
ATOM 576 O O . LYS A 1 73 ? -7.371 -4.931 -14.286 1.00 94.00 73 LYS A O 1
ATOM 581 N N . ALA A 1 74 ? -6.169 -6.506 -15.351 1.00 95.56 74 ALA A N 1
ATOM 582 C CA . ALA A 1 74 ? -6.660 -7.632 -14.562 1.00 95.56 74 ALA A CA 1
ATOM 583 C C . ALA A 1 74 ? -6.234 -7.514 -13.093 1.00 95.56 74 ALA A C 1
ATOM 585 O O . ALA A 1 74 ? -7.052 -7.720 -12.201 1.00 95.56 74 ALA A O 1
ATOM 586 N N . TYR A 1 75 ? -4.987 -7.113 -12.845 1.00 95.88 75 TYR A N 1
ATOM 587 C CA . TYR A 1 75 ? -4.466 -6.874 -11.506 1.00 95.88 75 TYR A CA 1
ATOM 588 C C . TYR A 1 75 ? -5.191 -5.743 -10.777 1.00 95.88 75 TYR A C 1
ATOM 590 O O . TYR A 1 75 ? -5.648 -5.957 -9.659 1.00 95.88 75 TYR A O 1
ATOM 598 N N . LEU A 1 76 ? -5.382 -4.580 -11.406 1.00 97.00 76 LEU A N 1
ATOM 599 C CA . LEU A 1 76 ? -6.124 -3.485 -10.773 1.00 97.00 76 LEU A CA 1
ATOM 600 C C . LEU A 1 76 ? -7.563 -3.894 -10.447 1.00 97.00 76 LEU A C 1
ATOM 602 O O . LEU A 1 76 ? -8.030 -3.637 -9.344 1.00 97.00 76 LEU A O 1
ATOM 606 N N . LYS A 1 77 ? -8.246 -4.599 -11.358 1.00 97.38 77 LYS A N 1
ATOM 607 C CA . LYS A 1 77 ? -9.589 -5.136 -11.086 1.00 97.38 77 LYS A CA 1
ATOM 608 C C . LYS A 1 77 ? -9.604 -6.117 -9.915 1.00 97.38 77 LYS A C 1
ATOM 610 O O . LYS A 1 77 ? -10.561 -6.114 -9.146 1.00 97.38 77 LYS A O 1
ATOM 615 N N . ASP A 1 78 ? -8.579 -6.956 -9.785 1.00 97.12 78 ASP A N 1
ATOM 616 C CA . ASP A 1 78 ? -8.455 -7.870 -8.650 1.00 97.12 78 ASP A CA 1
ATOM 617 C C . ASP A 1 78 ? -8.250 -7.091 -7.344 1.00 97.12 78 ASP A C 1
ATOM 619 O O . ASP A 1 78 ? -8.995 -7.317 -6.396 1.00 97.12 78 ASP A O 1
ATOM 623 N N . VAL A 1 79 ? -7.357 -6.092 -7.318 1.00 97.81 79 VAL A N 1
ATOM 624 C CA . VAL A 1 79 ? -7.174 -5.193 -6.161 1.00 97.81 79 VAL A CA 1
ATOM 625 C C . VAL A 1 79 ? -8.498 -4.547 -5.746 1.00 97.81 79 VAL A C 1
ATOM 627 O O . VAL A 1 79 ? -8.874 -4.616 -4.573 1.00 97.81 79 VAL A O 1
ATOM 630 N N . GLU A 1 80 ? -9.247 -3.982 -6.693 1.00 97.94 80 GLU A N 1
ATOM 631 C CA . GLU A 1 80 ? -10.557 -3.380 -6.418 1.00 97.94 80 GLU A CA 1
ATOM 632 C C . GLU A 1 80 ? -11.569 -4.409 -5.904 1.00 97.94 80 GLU A C 1
ATOM 634 O O . GLU A 1 80 ? -12.321 -4.138 -4.969 1.00 97.94 80 GLU A O 1
ATOM 639 N N . SER A 1 81 ? -11.576 -5.612 -6.483 1.00 97.31 81 SER A N 1
ATOM 640 C CA . SER A 1 81 ? -12.474 -6.689 -6.068 1.00 97.31 81 SER A CA 1
ATOM 641 C C . SER A 1 81 ? -12.162 -7.205 -4.664 1.00 97.31 81 SER A C 1
ATOM 643 O O . SER A 1 81 ? -13.096 -7.567 -3.949 1.00 97.31 81 SER A O 1
ATOM 645 N N . LYS A 1 82 ? -10.883 -7.288 -4.274 1.00 96.75 82 LYS A N 1
ATOM 646 C CA . LYS A 1 82 ? -10.476 -7.763 -2.943 1.00 96.75 82 LYS A CA 1
ATOM 647 C C . LYS A 1 82 ? -10.735 -6.715 -1.872 1.00 96.75 82 LYS A C 1
ATOM 649 O O . LYS A 1 82 ? -11.285 -7.054 -0.837 1.00 96.75 82 LYS A O 1
ATOM 654 N N . THR A 1 83 ? -10.390 -5.462 -2.150 1.00 96.88 83 THR A N 1
ATOM 655 C CA . THR A 1 83 ? -10.487 -4.356 -1.180 1.00 96.88 83 THR A CA 1
ATOM 656 C C . THR A 1 83 ? -11.859 -3.697 -1.141 1.00 96.88 83 THR A C 1
ATOM 658 O O . THR A 1 83 ? -12.135 -2.868 -0.278 1.00 96.88 83 THR A O 1
ATOM 661 N N . ARG A 1 84 ? -12.723 -4.014 -2.117 1.00 96.12 84 ARG A N 1
ATOM 662 C CA . ARG A 1 84 ? -14.023 -3.357 -2.335 1.00 96.12 84 ARG A CA 1
ATOM 663 C C . ARG A 1 84 ? -13.902 -1.835 -2.487 1.00 96.12 84 ARG A C 1
ATOM 665 O O . ARG A 1 84 ? -14.891 -1.119 -2.334 1.00 96.12 84 ARG A O 1
ATOM 672 N N . LEU A 1 85 ? -12.708 -1.347 -2.824 1.00 95.88 85 LEU A N 1
ATOM 673 C CA . LEU A 1 85 ? -12.392 0.059 -3.020 1.00 95.88 85 LEU A CA 1
ATOM 674 C C . LEU A 1 85 ? -11.802 0.253 -4.411 1.00 95.88 85 LEU A C 1
ATOM 676 O O . LEU A 1 85 ? -10.874 -0.448 -4.807 1.00 95.88 85 LEU A O 1
ATOM 680 N N . LYS A 1 86 ? -12.323 1.233 -5.149 1.00 97.12 86 LYS A N 1
ATOM 681 C CA . LYS A 1 86 ? -11.794 1.564 -6.473 1.00 97.12 86 LYS A CA 1
ATOM 682 C C . LYS A 1 86 ? -10.416 2.203 -6.369 1.00 97.12 86 LYS A C 1
ATOM 684 O O . LYS A 1 86 ? -10.201 3.067 -5.519 1.00 97.12 86 LYS A O 1
ATOM 689 N N . VAL A 1 87 ? -9.521 1.851 -7.285 1.00 97.12 87 VAL A N 1
ATOM 690 C CA . VAL A 1 87 ? -8.264 2.581 -7.456 1.00 97.12 87 VAL A CA 1
ATOM 691 C C . VAL A 1 87 ? -8.613 3.925 -8.084 1.00 97.12 87 VAL A C 1
ATOM 693 O O . VAL A 1 87 ? -9.281 3.997 -9.120 1.00 97.12 87 VAL A O 1
ATOM 696 N N . HIS A 1 88 ? -8.215 5.021 -7.439 1.00 97.12 88 HIS A N 1
ATOM 697 C CA . HIS A 1 88 ? -8.636 6.343 -7.886 1.00 97.12 88 HIS A CA 1
ATOM 698 C C . HIS A 1 88 ? -8.086 6.647 -9.289 1.00 97.12 88 HIS A C 1
ATOM 700 O O . HIS A 1 88 ? -6.945 6.313 -9.609 1.00 97.12 88 HIS A O 1
ATOM 706 N N . LYS A 1 89 ? -8.869 7.325 -10.141 1.00 94.50 89 LYS A N 1
ATOM 707 C CA . LYS A 1 89 ? -8.495 7.573 -11.549 1.00 94.50 89 LYS A CA 1
ATOM 708 C C . LYS A 1 89 ? -7.131 8.255 -11.689 1.00 94.50 89 LYS A C 1
ATOM 710 O O . LYS A 1 89 ? -6.359 7.882 -12.560 1.00 94.50 89 LYS A O 1
ATOM 715 N N . ILE A 1 90 ? -6.820 9.205 -10.805 1.00 91.75 90 ILE A N 1
ATOM 716 C CA . ILE A 1 90 ? -5.524 9.902 -10.816 1.00 91.75 90 ILE A CA 1
ATOM 717 C C . ILE A 1 90 ? -4.376 8.923 -10.521 1.00 91.75 90 ILE A C 1
ATOM 719 O O . ILE A 1 90 ? -3.342 8.990 -11.178 1.00 91.75 90 ILE A O 1
ATOM 723 N N . GLN A 1 91 ? -4.570 7.961 -9.611 1.00 96.25 91 GLN A N 1
ATOM 724 C CA . GLN A 1 91 ? -3.572 6.915 -9.362 1.00 96.25 91 GLN A CA 1
ATOM 725 C C . GLN A 1 91 ? -3.347 6.056 -10.605 1.00 96.25 91 GLN A C 1
ATOM 727 O O . GLN A 1 91 ? -2.208 5.761 -10.946 1.00 96.25 91 GLN A O 1
ATOM 732 N N . VAL A 1 92 ? -4.425 5.689 -11.309 1.00 93.88 92 VAL A N 1
ATOM 733 C CA . VAL A 1 92 ? -4.339 4.912 -12.553 1.00 93.88 92 VAL A CA 1
ATOM 734 C C . VAL A 1 92 ? -3.544 5.663 -13.626 1.00 93.88 92 VAL A C 1
ATOM 736 O O . VAL A 1 92 ? -2.752 5.040 -14.330 1.00 93.88 92 VAL A O 1
ATOM 739 N N . GLU A 1 93 ? -3.714 6.981 -13.753 1.00 89.50 93 GLU A N 1
ATOM 740 C CA . GLU A 1 93 ? -2.940 7.775 -14.715 1.00 89.50 93 GLU A CA 1
ATOM 741 C C . GLU A 1 93 ? -1.451 7.842 -14.350 1.00 89.50 93 GLU A C 1
ATOM 743 O O . GLU A 1 93 ? -0.620 7.531 -15.207 1.00 89.50 93 GLU A O 1
ATOM 748 N N . PHE A 1 94 ? -1.105 8.109 -13.083 1.00 92.94 94 PHE A N 1
ATOM 749 C CA . PHE A 1 94 ? 0.291 8.055 -12.625 1.00 92.94 94 PHE A CA 1
ATOM 750 C C . PHE A 1 94 ? 0.908 6.667 -12.803 1.00 92.94 94 PHE A C 1
ATOM 752 O O . PHE A 1 94 ? 2.046 6.548 -13.250 1.00 92.94 94 PHE A O 1
ATOM 759 N N . LEU A 1 95 ? 0.151 5.606 -12.520 1.00 90.56 95 LEU A N 1
ATOM 760 C CA . LEU A 1 95 ? 0.602 4.236 -12.721 1.00 90.56 95 LEU A CA 1
ATOM 761 C C . LEU A 1 95 ? 0.904 3.973 -14.201 1.00 90.56 95 LEU A C 1
ATOM 763 O O . LEU A 1 95 ? 1.987 3.499 -14.531 1.00 90.56 95 LEU A O 1
ATOM 767 N N . LYS A 1 96 ? -0.011 4.322 -15.113 1.00 86.81 96 LYS A N 1
ATOM 768 C CA . LYS A 1 96 ? 0.205 4.162 -16.561 1.00 86.81 96 LYS A CA 1
ATOM 769 C C . LYS A 1 96 ? 1.394 4.971 -17.065 1.00 86.81 96 LYS A C 1
ATOM 771 O O . LYS A 1 96 ? 2.090 4.519 -17.971 1.00 86.81 96 LYS A O 1
ATOM 776 N N . GLU A 1 97 ? 1.578 6.191 -16.574 1.00 86.31 97 GLU A N 1
ATOM 777 C CA . GLU A 1 97 ? 2.727 7.020 -16.931 1.00 86.31 97 GLU A CA 1
ATOM 778 C C . GLU A 1 97 ? 4.025 6.383 -16.429 1.00 86.31 97 GLU A C 1
ATOM 780 O O . GLU A 1 97 ? 4.968 6.192 -17.196 1.00 86.31 97 GLU A O 1
ATOM 785 N N . SER A 1 98 ? 4.039 5.953 -15.168 1.00 89.44 98 SER A N 1
ATOM 786 C CA . SER A 1 98 ? 5.197 5.331 -14.544 1.00 89.44 98 SER A CA 1
ATOM 787 C C . SER A 1 98 ? 5.604 4.034 -15.249 1.00 89.44 98 SER A C 1
ATOM 789 O O . SER A 1 98 ? 6.774 3.877 -15.589 1.00 89.44 98 SER A O 1
ATOM 791 N N . LEU A 1 99 ? 4.644 3.156 -15.562 1.00 86.06 99 LEU A N 1
ATOM 792 C CA . LEU A 1 99 ? 4.877 1.904 -16.295 1.00 86.06 99 LEU A CA 1
ATOM 793 C C . LEU A 1 99 ? 5.334 2.125 -17.749 1.00 86.06 99 LEU A C 1
ATOM 795 O O . LEU A 1 99 ? 5.990 1.256 -18.316 1.00 86.06 99 LEU A O 1
ATOM 799 N N . ARG A 1 100 ? 4.993 3.264 -18.371 1.00 82.69 100 ARG A N 1
ATOM 800 C CA . ARG A 1 100 ? 5.450 3.620 -19.728 1.00 82.69 100 ARG A CA 1
ATOM 801 C C . ARG A 1 100 ? 6.860 4.203 -19.747 1.00 82.69 100 ARG A C 1
ATOM 803 O O . ARG A 1 100 ? 7.579 4.012 -20.727 1.00 82.69 100 ARG A O 1
ATOM 810 N N . ASN A 1 101 ? 7.228 4.924 -18.691 1.00 82.31 101 ASN A N 1
ATOM 811 C CA . ASN A 1 101 ? 8.453 5.718 -18.642 1.00 82.31 101 ASN A CA 1
ATOM 812 C C . ASN A 1 101 ? 9.591 5.048 -17.861 1.00 82.31 101 ASN A C 1
ATOM 814 O O . ASN A 1 101 ? 10.735 5.472 -17.995 1.00 82.31 101 ASN A O 1
ATOM 818 N N . ASN A 1 102 ? 9.303 4.015 -17.065 1.00 82.69 102 ASN A N 1
ATOM 819 C CA . ASN A 1 102 ? 10.286 3.355 -16.211 1.00 82.69 102 ASN A CA 1
ATOM 820 C C . ASN A 1 102 ? 10.346 1.851 -16.474 1.00 82.69 102 ASN A C 1
ATOM 822 O O . ASN A 1 102 ? 9.356 1.217 -16.836 1.00 82.69 102 ASN A O 1
ATOM 826 N N . LYS A 1 103 ? 11.525 1.277 -16.222 1.00 82.81 103 LYS A N 1
ATOM 827 C CA . LYS A 1 103 ? 11.745 -0.166 -16.212 1.00 82.81 103 LYS A CA 1
ATOM 828 C C . LYS A 1 103 ? 11.715 -0.655 -14.767 1.00 82.81 103 LYS A C 1
ATOM 830 O O . LYS A 1 103 ? 12.586 -0.292 -13.979 1.00 82.81 103 LYS A O 1
ATOM 835 N N . PHE A 1 104 ? 10.724 -1.466 -14.419 1.00 85.75 104 PHE A N 1
ATOM 836 C CA . PHE A 1 104 ? 10.621 -2.049 -13.082 1.00 85.75 104 PHE A CA 1
ATOM 837 C C . PHE A 1 104 ? 11.165 -3.470 -13.112 1.00 85.75 104 PHE A C 1
ATOM 839 O O . PHE A 1 104 ? 10.486 -4.416 -13.510 1.00 85.75 104 PHE A O 1
ATOM 846 N N . GLU A 1 105 ? 12.428 -3.603 -12.726 1.00 88.88 105 GLU A N 1
ATOM 847 C CA . GLU A 1 105 ? 13.110 -4.887 -12.640 1.00 88.88 105 GLU A CA 1
ATOM 848 C C . GLU A 1 105 ? 13.074 -5.431 -11.219 1.00 88.88 105 GLU A C 1
ATOM 850 O O . GLU A 1 105 ? 13.071 -4.693 -10.232 1.00 88.88 105 GLU A O 1
ATOM 855 N N . LYS A 1 106 ? 13.075 -6.758 -11.119 1.00 90.94 106 LYS A N 1
ATOM 856 C CA . LYS A 1 106 ? 13.106 -7.439 -9.833 1.00 90.94 106 LYS A CA 1
ATOM 857 C C . LYS A 1 106 ? 14.445 -7.178 -9.141 1.00 90.94 106 LYS A C 1
ATOM 859 O O . LYS A 1 106 ? 15.494 -7.584 -9.630 1.00 90.94 106 LYS A O 1
ATOM 864 N N . LEU A 1 107 ? 14.382 -6.557 -7.972 1.00 92.94 107 LEU A N 1
ATOM 865 C CA . LEU A 1 107 ? 15.520 -6.284 -7.108 1.00 92.94 107 LEU A CA 1
ATOM 866 C C . LEU A 1 107 ? 16.069 -7.569 -6.478 1.00 92.94 107 LEU A C 1
ATOM 868 O O . LEU A 1 107 ? 15.333 -8.518 -6.172 1.00 92.94 107 LEU A O 1
ATOM 872 N N . THR A 1 108 ? 17.365 -7.571 -6.168 1.00 94.44 108 THR A N 1
ATOM 873 C CA . THR A 1 108 ? 17.945 -8.584 -5.276 1.00 94.44 108 THR A CA 1
ATOM 874 C C . THR A 1 108 ? 17.343 -8.465 -3.864 1.00 94.44 108 THR A C 1
ATOM 876 O O . THR A 1 108 ? 16.789 -7.422 -3.502 1.00 94.44 108 THR A O 1
ATOM 879 N N . PRO A 1 109 ? 17.457 -9.487 -2.990 1.00 94.12 109 PRO A N 1
ATOM 880 C CA . PRO A 1 109 ? 16.978 -9.377 -1.608 1.00 94.12 109 PRO A CA 1
ATOM 881 C C . PRO A 1 109 ? 17.607 -8.225 -0.832 1.00 94.12 109 PRO A C 1
ATOM 883 O O . PRO A 1 109 ? 16.918 -7.561 -0.062 1.00 94.12 109 PRO A O 1
ATOM 886 N N . LYS A 1 110 ? 18.904 -7.972 -1.046 1.00 96.12 110 LYS A N 1
ATOM 887 C CA . LYS A 1 110 ? 19.635 -6.895 -0.371 1.00 96.12 110 LYS A CA 1
ATOM 888 C C . LYS A 1 110 ? 19.093 -5.527 -0.783 1.00 96.12 110 LYS A C 1
ATOM 890 O O . LYS A 1 110 ? 18.845 -4.679 0.070 1.00 96.12 110 LYS A O 1
ATOM 895 N N . GLU A 1 111 ? 18.859 -5.327 -2.076 1.00 96.00 111 GLU A N 1
ATOM 896 C CA . GLU A 1 111 ? 18.271 -4.090 -2.601 1.00 96.00 111 GLU A CA 1
ATOM 897 C C . GLU A 1 111 ? 16.812 -3.935 -2.186 1.00 96.00 111 GLU A C 1
ATOM 899 O O . GLU A 1 111 ? 16.412 -2.851 -1.778 1.00 96.00 111 GLU A O 1
ATOM 904 N N . THR A 1 112 ? 16.043 -5.023 -2.199 1.00 94.81 112 THR A N 1
ATOM 905 C CA . THR A 1 112 ? 14.662 -5.051 -1.707 1.00 94.81 112 THR A CA 1
ATOM 906 C C . THR A 1 112 ? 14.594 -4.627 -0.242 1.00 94.81 112 THR A C 1
ATOM 908 O O . THR A 1 112 ? 13.763 -3.797 0.115 1.00 94.81 112 THR A O 1
ATOM 911 N N . ALA A 1 113 ? 15.463 -5.169 0.617 1.00 95.44 113 ALA A N 1
ATOM 912 C CA . ALA A 1 113 ? 15.511 -4.809 2.031 1.00 95.44 113 ALA A CA 1
ATOM 913 C C . ALA A 1 113 ? 15.868 -3.327 2.218 1.00 95.44 113 ALA A C 1
ATOM 915 O O . ALA A 1 113 ? 15.196 -2.623 2.971 1.00 95.44 113 ALA A O 1
ATOM 916 N N . LYS A 1 114 ? 16.867 -2.833 1.473 1.00 97.12 114 LYS A N 1
ATOM 917 C CA . LYS A 1 114 ? 17.247 -1.413 1.471 1.00 97.12 114 LYS A CA 1
ATOM 918 C C . LYS A 1 114 ? 16.101 -0.513 1.001 1.00 97.12 114 LYS A C 1
ATOM 920 O O . LYS A 1 114 ? 15.875 0.532 1.601 1.00 97.12 114 LYS A O 1
ATOM 925 N N . HIS A 1 115 ? 15.388 -0.909 -0.053 1.00 95.81 115 HIS A N 1
ATOM 926 C CA . HIS A 1 115 ? 14.245 -0.171 -0.590 1.00 95.81 115 HIS A CA 1
ATOM 927 C C . HIS A 1 115 ? 13.105 -0.122 0.423 1.00 95.81 115 HIS A C 1
ATOM 929 O O . HIS A 1 115 ? 12.726 0.960 0.849 1.00 95.81 115 HIS A O 1
ATOM 935 N N . ARG A 1 116 ? 12.658 -1.282 0.922 1.00 94.75 116 ARG A N 1
ATOM 936 C CA . ARG A 1 116 ? 11.611 -1.383 1.954 1.00 94.75 116 ARG A CA 1
ATOM 937 C C . ARG A 1 116 ? 11.942 -0.585 3.215 1.00 94.75 116 ARG A C 1
ATOM 939 O O . ARG A 1 116 ? 11.042 0.008 3.795 1.00 94.75 116 ARG A O 1
ATOM 946 N N . GLY A 1 117 ? 13.213 -0.533 3.618 1.00 95.62 117 GLY A N 1
ATOM 947 C CA . GLY A 1 117 ? 13.662 0.248 4.774 1.00 95.62 117 GLY A CA 1
ATOM 948 C C . GLY A 1 117 ? 13.415 1.757 4.651 1.00 95.62 117 GLY A C 1
ATOM 949 O O . GLY A 1 117 ? 13.340 2.443 5.667 1.00 95.62 117 GLY A O 1
ATOM 950 N N . ARG A 1 118 ? 13.237 2.282 3.430 1.00 96.12 118 ARG A N 1
ATOM 951 C CA . ARG A 1 118 ? 12.868 3.688 3.197 1.00 96.12 118 ARG A CA 1
ATOM 952 C C . ARG A 1 118 ? 11.383 3.955 3.432 1.00 96.12 118 ARG A C 1
ATOM 954 O O . ARG A 1 118 ? 11.020 5.101 3.680 1.00 96.12 118 ARG A O 1
ATOM 961 N N . PHE A 1 119 ? 10.531 2.929 3.398 1.00 96.94 119 PHE A N 1
ATOM 962 C CA . PHE A 1 119 ? 9.101 3.038 3.688 1.00 96.94 119 PHE A CA 1
ATOM 963 C C . PHE A 1 119 ? 8.843 3.064 5.199 1.00 96.94 119 PHE A C 1
ATOM 965 O O . PHE A 1 119 ? 8.269 2.147 5.787 1.00 96.94 119 PHE A O 1
ATOM 972 N N . THR A 1 120 ? 9.323 4.122 5.848 1.00 97.44 120 THR A N 1
ATOM 973 C CA . THR A 1 120 ? 9.174 4.321 7.290 1.00 97.44 120 THR A CA 1
ATOM 974 C C . THR A 1 120 ? 7.717 4.594 7.670 1.00 97.44 120 THR A C 1
ATOM 976 O O . THR A 1 120 ? 6.896 4.991 6.843 1.00 97.44 120 THR A O 1
ATOM 979 N N . THR A 1 121 ? 7.384 4.446 8.955 1.00 95.06 121 THR A N 1
ATOM 980 C CA . THR A 1 121 ? 6.045 4.786 9.465 1.00 95.06 121 THR A CA 1
ATOM 981 C C . THR A 1 121 ? 5.676 6.246 9.198 1.00 95.06 121 THR A C 1
ATOM 983 O O . THR A 1 121 ? 4.533 6.517 8.837 1.00 95.06 121 THR A O 1
ATOM 986 N N . SER A 1 122 ? 6.625 7.179 9.340 1.00 97.19 122 SER A N 1
ATOM 987 C CA . SER A 1 122 ? 6.390 8.603 9.073 1.00 97.19 122 SER A CA 1
ATOM 988 C C . SER A 1 122 ? 6.115 8.866 7.595 1.00 97.19 122 SER A C 1
ATOM 990 O O . SER A 1 122 ? 5.148 9.554 7.279 1.00 97.19 122 SER A O 1
ATOM 992 N N . LEU A 1 123 ? 6.902 8.265 6.693 1.00 98.06 123 LEU A N 1
ATOM 993 C CA . LEU A 1 123 ? 6.666 8.380 5.256 1.00 98.06 123 LEU A CA 1
ATOM 994 C C . LEU A 1 123 ? 5.313 7.774 4.882 1.00 98.06 123 LEU A C 1
ATOM 996 O O . LEU A 1 123 ? 4.514 8.434 4.234 1.00 98.06 123 LEU A O 1
ATOM 1000 N N . LYS A 1 124 ? 5.013 6.557 5.346 1.00 97.88 124 LYS A N 1
ATOM 1001 C CA . LYS A 1 124 ? 3.720 5.909 5.103 1.00 97.88 124 LYS A CA 1
ATOM 1002 C C . LYS A 1 124 ? 2.549 6.798 5.532 1.00 97.88 124 LYS A C 1
ATOM 1004 O O . LYS A 1 124 ? 1.612 6.955 4.762 1.00 97.88 124 LYS A O 1
ATOM 1009 N N . ASN A 1 125 ? 2.590 7.368 6.737 1.00 97.81 125 ASN A N 1
ATOM 1010 C CA . ASN A 1 125 ? 1.501 8.213 7.232 1.00 97.81 125 ASN A CA 1
ATOM 1011 C C . ASN A 1 125 ? 1.331 9.475 6.375 1.00 97.81 125 ASN A C 1
ATOM 1013 O O . ASN A 1 125 ? 0.207 9.783 5.994 1.00 97.81 125 ASN A O 1
ATOM 1017 N N . LYS A 1 126 ? 2.436 10.125 5.981 1.00 98.56 126 LYS A N 1
ATOM 1018 C CA . LYS A 1 126 ? 2.406 11.255 5.041 1.00 98.56 126 LYS A CA 1
ATOM 1019 C C . LYS A 1 126 ? 1.761 10.868 3.704 1.00 98.56 126 LYS A C 1
ATOM 1021 O O . LYS A 1 126 ? 0.933 11.605 3.187 1.00 98.56 126 LYS A O 1
ATOM 1026 N N . LEU A 1 127 ? 2.126 9.715 3.143 1.00 98.69 127 LEU A N 1
ATOM 1027 C CA . LEU A 1 127 ? 1.570 9.255 1.867 1.00 98.69 127 LEU A CA 1
ATOM 1028 C C . LEU A 1 127 ? 0.086 8.887 1.980 1.00 98.69 127 LEU A C 1
ATOM 1030 O O . LEU A 1 127 ? -0.649 9.076 1.019 1.00 98.69 127 LEU A O 1
ATOM 1034 N N . ILE A 1 128 ? -0.361 8.381 3.134 1.00 98.62 128 ILE A N 1
ATOM 1035 C CA . ILE A 1 128 ? -1.786 8.153 3.413 1.00 98.62 128 ILE A CA 1
ATOM 1036 C C . ILE A 1 128 ? -2.538 9.488 3.446 1.00 98.62 128 ILE A C 1
ATOM 1038 O O . ILE A 1 128 ? -3.580 9.602 2.811 1.00 98.62 128 ILE A O 1
ATOM 1042 N N . GLU A 1 129 ? -2.015 10.498 4.144 1.00 98.56 129 GLU A N 1
ATOM 1043 C CA . GLU A 1 129 ? -2.614 11.841 4.191 1.00 98.56 129 GLU A CA 1
ATOM 1044 C C . GLU A 1 129 ? -2.699 12.470 2.794 1.00 98.56 129 GLU A C 1
ATOM 1046 O O . GLU A 1 129 ? -3.750 12.974 2.401 1.00 98.56 129 GLU A O 1
ATOM 1051 N N . GLU A 1 130 ? -1.627 12.366 2.007 1.00 98.50 130 GLU A N 1
ATOM 1052 C CA . GLU A 1 130 ? -1.612 12.837 0.623 1.00 98.50 130 GLU A CA 1
ATOM 1053 C C . GLU A 1 130 ? -2.592 12.045 -0.255 1.00 98.50 130 GLU A C 1
ATOM 1055 O O . GLU A 1 130 ? -3.311 12.630 -1.061 1.00 98.50 130 GLU A O 1
ATOM 1060 N N . TRP A 1 131 ? -2.695 10.725 -0.073 1.00 98.56 131 TRP A N 1
ATOM 1061 C CA . TRP A 1 131 ? -3.696 9.914 -0.765 1.00 98.56 131 TRP A CA 1
ATOM 1062 C C . TRP A 1 131 ? -5.119 10.379 -0.428 1.00 98.56 131 TRP A C 1
ATOM 1064 O O . TRP A 1 131 ? -5.938 10.529 -1.337 1.00 98.56 131 TRP A O 1
ATOM 1074 N N . GLU A 1 132 ? -5.422 10.659 0.844 1.00 98.44 132 GLU A N 1
ATOM 1075 C CA . GLU A 1 132 ? -6.734 11.175 1.255 1.00 98.44 132 GLU A CA 1
ATOM 1076 C C . GLU A 1 132 ? -7.038 12.533 0.607 1.00 98.44 132 GLU A C 1
ATOM 1078 O O . GLU A 1 132 ? -8.134 12.733 0.081 1.00 98.44 132 GLU A O 1
ATOM 1083 N N . GLU A 1 133 ? -6.061 13.445 0.590 1.00 98.19 133 GLU A N 1
ATOM 1084 C CA . GLU A 1 133 ? -6.182 14.768 -0.031 1.00 98.19 133 GLU A CA 1
ATOM 1085 C C . GLU A 1 133 ? -6.419 14.663 -1.546 1.00 98.19 133 GLU A C 1
ATOM 1087 O O . GLU A 1 133 ? -7.380 15.224 -2.074 1.00 98.19 133 GLU A O 1
ATOM 1092 N N . LYS A 1 134 ? -5.564 13.922 -2.264 1.00 94.81 134 LYS A N 1
ATOM 1093 C CA . LYS A 1 134 ? -5.581 13.857 -3.737 1.00 94.81 134 LYS A CA 1
ATOM 1094 C C . LYS A 1 134 ? -6.758 13.070 -4.296 1.00 94.81 134 LYS A C 1
ATOM 1096 O O . LYS A 1 134 ? -7.148 13.285 -5.444 1.00 94.81 134 LYS A O 1
ATOM 1101 N N . THR A 1 135 ? -7.303 12.138 -3.521 1.00 94.94 135 THR A N 1
ATOM 1102 C CA . THR A 1 135 ? -8.445 11.318 -3.942 1.00 94.94 135 THR A CA 1
ATOM 1103 C C . THR A 1 135 ? -9.771 11.792 -3.354 1.00 94.94 135 THR A C 1
ATOM 1105 O O . THR A 1 135 ? -10.818 11.291 -3.765 1.00 94.94 135 THR A O 1
ATOM 1108 N N . ASN A 1 136 ? -9.737 12.747 -2.417 1.00 96.38 136 ASN A N 1
ATOM 1109 C CA . ASN A 1 136 ? -10.884 13.196 -1.628 1.00 96.38 136 ASN A CA 1
ATOM 1110 C C . ASN A 1 136 ? -11.653 12.026 -0.978 1.00 96.38 136 ASN A C 1
ATOM 1112 O O . ASN A 1 136 ? -12.884 12.010 -0.919 1.00 96.38 136 ASN A O 1
ATOM 1116 N N . GLN A 1 137 ? -10.916 11.012 -0.526 1.00 96.31 137 GLN A N 1
ATOM 1117 C CA . GLN A 1 137 ? -11.434 9.837 0.171 1.00 96.31 137 GLN A CA 1
ATOM 1118 C C . GLN A 1 137 ? -10.774 9.725 1.544 1.00 96.31 137 GLN A C 1
ATOM 1120 O O . GLN A 1 137 ? -9.767 10.372 1.822 1.00 96.31 137 GLN A O 1
ATOM 1125 N N . LYS A 1 138 ? -11.342 8.900 2.424 1.00 97.88 138 LYS A N 1
ATOM 1126 C CA . LYS A 1 138 ? -10.746 8.593 3.727 1.00 97.88 138 LYS A CA 1
ATOM 1127 C C . LYS A 1 138 ? -10.120 7.215 3.723 1.00 97.88 138 LYS A C 1
ATOM 1129 O O . LYS A 1 138 ? -10.728 6.261 3.242 1.00 97.88 138 LYS A O 1
ATOM 1134 N N . TRP A 1 139 ? -8.909 7.121 4.264 1.00 98.56 139 TRP A N 1
ATOM 1135 C CA . TRP A 1 139 ? -8.209 5.859 4.391 1.00 98.56 139 TRP A CA 1
ATOM 1136 C C . TRP A 1 139 ? -8.947 4.996 5.420 1.00 98.56 139 TRP A C 1
ATOM 1138 O O . TRP A 1 139 ? -9.111 5.424 6.570 1.00 98.56 139 TRP A O 1
ATOM 1148 N N . PRO A 1 140 ? -9.416 3.795 5.044 1.00 98.12 140 PRO A N 1
ATOM 1149 C CA . PRO A 1 140 ? -10.187 2.955 5.946 1.00 98.12 140 PRO A CA 1
ATOM 1150 C C . PRO A 1 140 ? -9.343 2.519 7.148 1.00 98.12 140 PRO A C 1
ATOM 1152 O O . PRO A 1 140 ? -8.129 2.301 7.064 1.00 98.12 140 PRO A O 1
ATOM 1155 N N . ARG A 1 141 ? -10.005 2.416 8.299 1.00 98.00 141 ARG A N 1
ATOM 1156 C CA . ARG A 1 141 ? -9.402 2.064 9.587 1.00 98.00 141 ARG A CA 1
ATOM 1157 C C . ARG A 1 141 ? -10.127 0.875 10.187 1.00 98.00 141 ARG A C 1
ATOM 1159 O O . ARG A 1 141 ? -11.311 0.668 9.928 1.00 98.00 141 ARG A O 1
ATOM 1166 N N . TYR A 1 142 ? -9.416 0.094 10.990 1.00 97.31 142 TYR A N 1
ATOM 1167 C CA . TYR A 1 142 ? -10.022 -1.027 11.702 1.00 97.31 142 TYR A CA 1
ATOM 1168 C C . TYR A 1 142 ? -11.028 -0.513 12.731 1.00 97.31 142 TYR A C 1
ATOM 1170 O O . TYR A 1 142 ? -10.735 0.395 13.507 1.00 97.31 142 TYR A O 1
ATOM 1178 N N . THR A 1 143 ? -12.222 -1.095 12.722 1.00 97.00 143 THR A N 1
ATOM 1179 C CA . THR A 1 143 ? -13.293 -0.823 13.693 1.00 97.00 143 THR A CA 1
ATOM 1180 C C . THR A 1 143 ? -13.352 -1.879 14.796 1.00 97.00 143 THR A C 1
ATOM 1182 O O . THR A 1 143 ? -14.102 -1.727 15.751 1.00 97.00 143 THR A O 1
ATOM 1185 N N . GLU A 1 144 ? -12.557 -2.937 14.657 1.00 95.38 144 GLU A N 1
ATOM 1186 C CA . GLU A 1 144 ? -12.444 -4.084 15.553 1.00 95.38 144 GLU A CA 1
ATOM 1187 C C . GLU A 1 144 ? -10.967 -4.486 15.668 1.00 95.38 144 GLU A C 1
ATOM 1189 O O . GLU A 1 144 ? -10.180 -4.225 14.752 1.00 95.38 144 GLU A O 1
ATOM 1194 N N . GLU A 1 145 ? -10.584 -5.106 16.783 1.00 96.69 145 GLU A N 1
ATOM 1195 C CA . GLU A 1 145 ? -9.258 -5.711 16.916 1.00 96.69 145 GLU A CA 1
ATOM 1196 C C . GLU A 1 145 ? -9.165 -6.925 15.981 1.00 96.69 145 GLU A C 1
ATOM 1198 O O . GLU A 1 145 ? -10.082 -7.746 15.913 1.00 96.69 145 GLU A O 1
ATOM 1203 N N . VAL A 1 146 ? -8.052 -7.051 15.261 1.00 94.88 146 VAL A N 1
ATOM 1204 C CA . VAL A 1 146 ? -7.775 -8.223 14.422 1.00 94.88 146 VAL A CA 1
ATOM 1205 C C . VAL A 1 146 ? -6.731 -9.067 15.118 1.00 94.88 146 VAL A C 1
ATOM 1207 O O . VAL A 1 146 ? -5.646 -8.568 15.413 1.00 94.88 146 VAL A O 1
ATOM 1210 N N . TYR A 1 147 ? -7.043 -10.340 15.332 1.00 93.56 147 TYR A N 1
ATOM 1211 C CA . TYR A 1 147 ? -6.155 -11.299 15.979 1.00 93.56 147 TYR A CA 1
ATOM 1212 C C . TYR A 1 147 ? -5.417 -12.152 14.944 1.00 93.56 147 TYR A C 1
ATOM 1214 O O . TYR A 1 147 ? -5.955 -12.463 13.878 1.00 93.56 147 TYR A O 1
ATOM 1222 N N . ASP A 1 148 ? -4.174 -12.515 15.243 1.00 90.75 148 ASP A N 1
ATOM 1223 C CA . ASP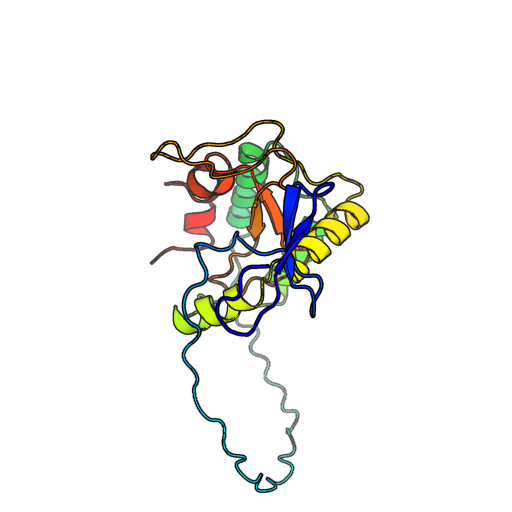 A 1 148 ? -3.425 -13.499 14.468 1.00 90.75 148 ASP A CA 1
ATOM 1224 C C . ASP A 1 148 ? -3.766 -14.944 14.879 1.00 90.75 148 ASP A C 1
ATOM 1226 O O . ASP A 1 148 ? -4.630 -15.202 15.716 1.00 90.75 148 ASP A O 1
ATOM 1230 N N . GLN A 1 149 ? -3.087 -15.913 14.260 1.00 89.50 149 GLN A N 1
ATOM 1231 C CA . GLN A 1 149 ? -3.308 -17.339 14.520 1.00 89.50 149 GLN A CA 1
ATOM 1232 C C . GLN A 1 149 ? -2.911 -17.775 15.939 1.00 89.50 149 GLN A C 1
ATOM 1234 O O . GLN A 1 149 ? -3.397 -18.804 16.402 1.00 89.50 149 GLN A O 1
ATOM 1239 N N . SER A 1 150 ? -2.045 -17.019 16.620 1.00 93.12 150 SER A N 1
ATOM 1240 C CA . SER A 1 150 ? -1.685 -17.238 18.026 1.00 93.12 150 SER A CA 1
ATOM 1241 C C . SER A 1 150 ? -2.686 -16.621 19.006 1.00 93.12 150 SER A C 1
ATOM 1243 O O . SER A 1 150 ? -2.572 -16.864 20.204 1.00 93.12 150 SER A O 1
ATOM 1245 N N . GLY A 1 151 ? -3.673 -15.861 18.520 1.00 93.56 151 GLY A N 1
ATOM 1246 C CA . GLY A 1 151 ? -4.611 -15.121 19.363 1.00 93.56 151 GLY A CA 1
ATOM 1247 C C . GLY A 1 151 ? -4.056 -13.787 19.866 1.00 93.56 151 GLY A C 1
ATOM 1248 O O . GLY A 1 151 ? -4.678 -13.162 20.722 1.00 93.56 151 GLY A O 1
ATOM 1249 N N . GLU A 1 152 ? -2.924 -13.327 19.330 1.00 95.56 152 GLU A N 1
ATOM 1250 C CA . GLU A 1 152 ? -2.350 -12.021 19.646 1.00 95.56 152 GLU A CA 1
ATOM 1251 C C . GLU A 1 152 ? -2.947 -10.944 18.742 1.00 95.56 152 GLU A C 1
ATOM 1253 O O . GLU A 1 152 ? -3.363 -11.203 17.611 1.00 95.56 152 GLU A O 1
ATOM 1258 N N . ILE A 1 153 ? -2.988 -9.704 19.227 1.00 95.19 153 ILE A N 1
ATOM 1259 C CA . ILE A 1 153 ? -3.530 -8.595 18.442 1.00 95.19 153 ILE A CA 1
ATOM 1260 C C . ILE A 1 153 ? -2.562 -8.240 17.307 1.00 95.19 153 ILE A C 1
ATOM 1262 O O . ILE A 1 153 ? -1.479 -7.693 17.521 1.00 95.19 153 ILE A O 1
ATOM 1266 N N . ALA A 1 154 ? -3.001 -8.475 16.075 1.00 94.88 154 ALA A N 1
ATOM 1267 C CA . ALA A 1 154 ? -2.294 -8.110 14.858 1.00 94.88 154 ALA A CA 1
ATOM 1268 C C . ALA A 1 154 ? -2.572 -6.663 14.424 1.00 94.88 154 ALA A C 1
ATOM 1270 O O . ALA A 1 154 ? -1.681 -6.006 13.871 1.00 94.88 154 ALA A O 1
ATOM 1271 N N . ARG A 1 155 ? -3.804 -6.164 14.604 1.00 96.25 155 ARG A N 1
ATOM 1272 C CA . ARG A 1 155 ? -4.206 -4.791 14.242 1.00 96.25 155 ARG A CA 1
ATOM 1273 C C . ARG A 1 155 ? -5.179 -4.221 15.264 1.00 96.25 155 ARG A C 1
ATOM 1275 O O . ARG A 1 155 ? -6.127 -4.900 15.642 1.00 96.25 155 ARG A O 1
ATOM 1282 N N . HIS A 1 156 ? -4.960 -2.960 15.626 1.00 96.50 156 HIS A N 1
ATOM 1283 C CA . HIS A 1 156 ? -5.775 -2.253 16.610 1.00 96.50 156 HIS A CA 1
ATOM 1284 C C . HIS A 1 156 ? -6.934 -1.472 16.004 1.00 96.50 156 HIS A C 1
ATOM 1286 O O . HIS A 1 156 ? -6.827 -0.967 14.883 1.00 96.50 156 HIS A O 1
ATOM 1292 N N . ILE A 1 157 ? -7.985 -1.253 16.796 1.00 96.62 157 ILE A N 1
ATOM 1293 C CA . ILE A 1 157 ? -9.042 -0.292 16.469 1.00 96.62 157 ILE A CA 1
ATOM 1294 C C . ILE A 1 157 ? -8.418 1.086 16.183 1.00 96.62 157 ILE A C 1
ATOM 1296 O O . ILE A 1 157 ? -7.527 1.565 16.887 1.00 96.62 157 ILE A O 1
ATOM 1300 N N . GLY A 1 158 ? -8.867 1.731 15.106 1.00 96.25 158 GLY A N 1
ATOM 1301 C CA . GLY A 1 158 ? -8.380 3.030 14.638 1.00 96.25 158 GLY A CA 1
ATOM 1302 C C . GLY A 1 158 ? -7.067 2.980 13.849 1.00 96.25 158 GLY A C 1
ATOM 1303 O O . GLY A 1 158 ? -6.704 3.970 13.198 1.00 96.25 158 GLY A O 1
ATOM 1304 N N . GLN A 1 159 ? -6.365 1.842 13.833 1.00 96.50 159 GLN A N 1
ATOM 1305 C CA . GLN A 1 159 ? -5.199 1.660 12.974 1.00 96.50 159 GLN A CA 1
ATOM 1306 C C . GLN A 1 159 ? -5.634 1.750 11.496 1.00 96.50 159 GLN A C 1
ATOM 1308 O O . GLN A 1 159 ? -6.685 1.217 11.135 1.00 96.50 159 GLN A O 1
ATOM 1313 N N . PRO A 1 160 ? -4.875 2.434 10.619 1.00 97.44 160 PRO A N 1
ATOM 1314 C CA . PRO A 1 160 ? -5.161 2.418 9.188 1.00 97.44 160 PRO A CA 1
ATOM 1315 C C . PRO A 1 160 ? -4.980 1.011 8.618 1.00 97.44 160 PRO A C 1
ATOM 1317 O O . PRO A 1 160 ? -4.107 0.263 9.071 1.00 97.44 160 PRO A O 1
ATOM 1320 N N . TYR A 1 161 ? -5.772 0.676 7.598 1.00 98.12 161 TYR A N 1
ATOM 132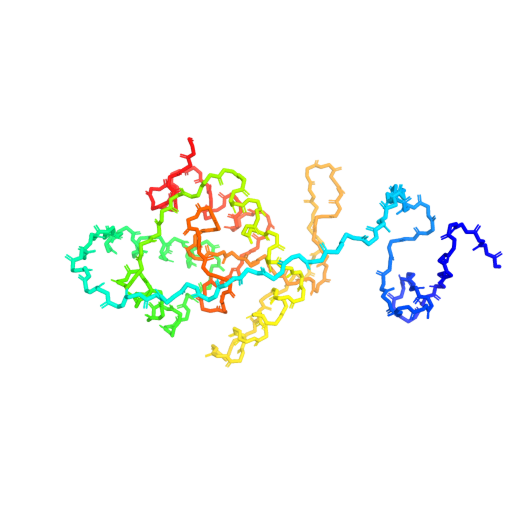1 C CA . TYR A 1 161 ? -5.543 -0.519 6.786 1.00 98.12 161 TYR A CA 1
ATOM 1322 C C . TYR A 1 161 ? -4.131 -0.502 6.198 1.00 98.12 161 TYR A C 1
ATOM 1324 O O . TYR A 1 161 ? -3.498 0.557 6.094 1.00 98.12 161 TYR A O 1
ATOM 1332 N N . ASP A 1 162 ? -3.619 -1.680 5.844 1.00 97.25 162 ASP A N 1
ATOM 1333 C CA . ASP A 1 162 ? -2.252 -1.795 5.357 1.00 97.25 162 ASP A CA 1
ATOM 1334 C C . ASP A 1 162 ? -2.106 -1.030 4.032 1.00 97.25 162 ASP A C 1
ATOM 1336 O O . ASP A 1 162 ? -2.991 -1.060 3.178 1.00 97.25 162 ASP A O 1
ATOM 1340 N N . ALA A 1 163 ? -0.976 -0.341 3.861 1.00 97.75 163 ALA A N 1
ATOM 1341 C CA . ALA A 1 163 ? -0.628 0.309 2.603 1.00 97.75 163 ALA A CA 1
ATOM 1342 C C . ALA A 1 163 ? -0.029 -0.731 1.655 1.00 97.75 163 ALA A C 1
ATOM 1344 O O . ALA A 1 163 ? 1.118 -1.149 1.823 1.00 97.75 163 ALA A O 1
ATOM 1345 N N . HIS A 1 164 ? -0.826 -1.162 0.685 1.00 97.81 164 HIS A N 1
ATOM 1346 C CA . HIS A 1 164 ? -0.407 -2.071 -0.367 1.00 97.81 164 HIS A CA 1
ATOM 1347 C C . HIS A 1 164 ? 0.190 -1.282 -1.537 1.00 97.81 164 HIS A C 1
ATOM 1349 O O . HIS A 1 164 ? -0.435 -0.345 -2.028 1.00 97.81 164 HIS A O 1
ATOM 1355 N N . HIS A 1 165 ? 1.388 -1.652 -1.994 1.00 97.75 165 HIS A N 1
ATOM 1356 C CA . HIS A 1 165 ? 2.012 -1.017 -3.156 1.00 97.75 165 HIS A CA 1
ATOM 1357 C C . HIS A 1 165 ? 1.472 -1.600 -4.467 1.00 97.75 165 HIS A C 1
ATOM 1359 O O . HIS A 1 165 ? 1.616 -2.799 -4.693 1.00 97.75 165 HIS A O 1
ATOM 1365 N N . LEU A 1 166 ? 0.928 -0.759 -5.354 1.00 96.94 166 LEU A N 1
ATOM 1366 C CA . LEU A 1 166 ? 0.409 -1.195 -6.659 1.00 96.94 166 LEU A CA 1
ATOM 1367 C C . LEU A 1 166 ? 1.535 -1.719 -7.565 1.00 96.94 166 LEU A C 1
ATOM 1369 O O . LEU A 1 166 ? 1.396 -2.789 -8.149 1.00 96.94 166 LEU A O 1
ATOM 1373 N N . ILE A 1 167 ? 2.668 -1.019 -7.633 1.00 95.00 167 ILE A N 1
ATOM 1374 C CA . ILE A 1 167 ? 3.944 -1.561 -8.115 1.00 95.00 167 ILE A CA 1
ATOM 1375 C C . ILE A 1 167 ? 4.712 -2.082 -6.905 1.00 95.00 167 ILE A C 1
ATOM 1377 O O . ILE A 1 167 ? 5.090 -1.299 -6.034 1.00 95.00 167 ILE A O 1
ATOM 1381 N N . GL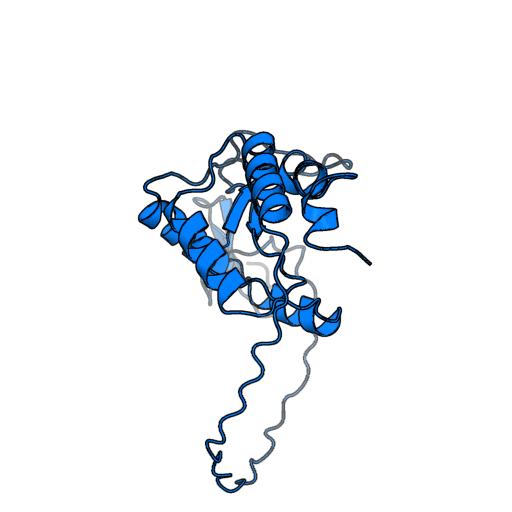U A 1 168 ? 4.952 -3.391 -6.842 1.00 94.44 168 GLU A N 1
ATOM 1382 C CA . GLU A 1 168 ? 5.498 -4.027 -5.642 1.00 94.44 168 GLU A CA 1
ATOM 1383 C C . GLU A 1 168 ? 6.916 -3.546 -5.271 1.00 94.44 168 GLU A C 1
ATOM 1385 O O . GLU A 1 168 ? 7.778 -3.300 -6.116 1.00 94.44 168 GLU A O 1
ATOM 1390 N N . ASN A 1 169 ? 7.210 -3.527 -3.965 1.00 93.25 169 ASN A N 1
ATOM 1391 C CA . ASN A 1 169 ? 8.523 -3.148 -3.419 1.00 93.25 169 ASN A CA 1
ATOM 1392 C C . ASN A 1 169 ? 9.704 -3.942 -3.999 1.00 93.25 169 ASN A C 1
ATOM 1394 O O . ASN A 1 169 ? 10.817 -3.428 -4.079 1.00 93.25 169 ASN A O 1
ATOM 1398 N N . ASN A 1 170 ? 9.482 -5.203 -4.376 1.00 92.56 170 ASN A N 1
ATOM 1399 C CA . ASN A 1 170 ? 10.527 -6.059 -4.945 1.00 92.56 170 ASN A CA 1
ATOM 1400 C C . ASN A 1 170 ? 10.870 -5.682 -6.391 1.00 92.56 170 ASN A C 1
ATOM 1402 O O . ASN A 1 170 ? 11.825 -6.219 -6.934 1.00 92.56 170 ASN A O 1
ATOM 1406 N N . PHE A 1 171 ? 10.096 -4.790 -7.001 1.00 93.50 171 PHE A N 1
ATOM 1407 C CA . PHE A 1 171 ? 10.278 -4.273 -8.351 1.00 93.50 171 PHE A CA 1
ATOM 1408 C C . PHE A 1 171 ? 10.533 -2.766 -8.309 1.00 93.50 171 PHE A C 1
ATOM 1410 O O . PHE A 1 171 ? 10.021 -2.044 -9.150 1.00 93.50 171 PHE A O 1
ATOM 1417 N N . SER A 1 172 ? 11.227 -2.289 -7.266 1.00 92.00 172 SER A N 1
ATOM 1418 C CA . SER A 1 172 ? 11.555 -0.870 -7.043 1.00 92.00 172 SER A CA 1
ATOM 1419 C C . SER A 1 172 ? 10.366 0.100 -7.109 1.00 92.00 172 SER A C 1
ATOM 1421 O O . SER A 1 172 ? 10.560 1.296 -7.324 1.00 92.00 172 SER A O 1
ATOM 1423 N N . GLY A 1 173 ? 9.144 -0.389 -6.860 1.00 94.62 173 GLY A N 1
ATOM 1424 C CA . GLY A 1 173 ? 7.941 0.434 -6.860 1.00 94.62 173 GLY A CA 1
ATOM 1425 C C . GLY A 1 173 ? 8.092 1.654 -5.946 1.00 94.62 173 GLY A C 1
ATOM 1426 O O . GLY A 1 173 ? 8.519 1.503 -4.793 1.00 94.62 173 GLY A O 1
ATOM 1427 N N . PRO A 1 174 ? 7.794 2.867 -6.434 1.00 95.69 174 PRO A N 1
ATOM 1428 C CA . PRO A 1 174 ? 8.120 4.087 -5.712 1.00 95.69 174 PRO A CA 1
ATOM 1429 C C . PRO A 1 174 ? 7.246 4.246 -4.460 1.00 95.69 174 PRO A C 1
ATOM 1431 O O . PRO A 1 174 ? 6.111 3.764 -4.396 1.00 95.69 174 PRO A O 1
ATOM 1434 N N . HIS A 1 175 ? 7.778 4.913 -3.438 1.00 97.75 175 HIS A N 1
ATOM 1435 C CA . HIS A 1 175 ? 7.039 5.235 -2.215 1.00 97.75 175 HIS A CA 1
ATOM 1436 C C . HIS A 1 175 ? 6.282 6.546 -2.399 1.00 97.75 175 HIS A C 1
ATOM 1438 O O . HIS A 1 175 ? 6.649 7.571 -1.837 1.00 97.75 175 HIS A O 1
ATOM 1444 N N . GLU A 1 176 ? 5.238 6.484 -3.213 1.00 97.88 176 GLU A N 1
ATOM 1445 C CA . GLU A 1 176 ? 4.423 7.631 -3.595 1.00 97.88 176 GLU A CA 1
ATOM 1446 C C . GLU A 1 176 ? 2.962 7.357 -3.262 1.00 97.88 176 GLU A C 1
ATOM 1448 O O . GLU A 1 176 ? 2.518 6.205 -3.294 1.00 97.88 176 GLU A O 1
ATOM 1453 N N . TRP A 1 177 ? 2.200 8.413 -2.979 1.00 98.38 177 TRP A N 1
ATOM 1454 C CA . TRP A 1 177 ? 0.793 8.305 -2.594 1.00 98.38 177 TRP A CA 1
ATOM 1455 C C . TRP A 1 177 ? -0.015 7.599 -3.687 1.00 98.38 177 TRP A C 1
ATOM 1457 O O . TRP A 1 177 ? -0.896 6.791 -3.405 1.00 98.38 177 TRP A O 1
ATOM 1467 N N . TRP A 1 178 ? 0.330 7.840 -4.957 1.00 97.88 178 TRP A N 1
ATOM 1468 C CA . TRP A 1 178 ? -0.366 7.242 -6.086 1.00 97.88 178 TRP A CA 1
ATOM 1469 C C . TRP A 1 178 ? -0.069 5.749 -6.233 1.00 97.88 178 TRP A C 1
ATOM 1471 O O . TRP A 1 178 ? -0.876 5.033 -6.822 1.00 97.88 178 TRP A O 1
ATOM 1481 N N . ASN A 1 179 ? 1.043 5.274 -5.663 1.00 98.31 179 ASN A N 1
ATOM 1482 C CA . ASN A 1 179 ? 1.465 3.879 -5.710 1.00 98.31 179 ASN A CA 1
ATOM 1483 C C . ASN A 1 179 ? 1.033 3.075 -4.472 1.00 98.31 179 ASN A C 1
ATOM 1485 O O . ASN A 1 179 ? 1.410 1.911 -4.368 1.00 98.31 179 ASN A O 1
ATOM 1489 N N . ILE A 1 180 ? 0.264 3.648 -3.539 1.00 98.56 180 ILE A N 1
ATOM 1490 C CA . ILE A 1 180 ? -0.302 2.912 -2.400 1.00 98.56 180 ILE A CA 1
ATOM 1491 C C . ILE A 1 180 ? -1.829 2.818 -2.478 1.00 98.56 180 ILE A C 1
ATOM 1493 O O . ILE A 1 180 ? -2.506 3.718 -2.971 1.00 98.56 180 ILE A O 1
ATOM 1497 N N . HIS A 1 181 ? -2.376 1.716 -1.975 1.00 98.50 181 HIS A N 1
ATOM 1498 C CA . HIS A 1 181 ? -3.812 1.452 -1.895 1.00 98.50 181 HIS A CA 1
ATOM 1499 C C . HIS A 1 181 ? -4.135 0.766 -0.559 1.00 98.50 181 HIS A C 1
ATOM 1501 O O . HIS A 1 181 ? -3.351 -0.083 -0.124 1.00 98.50 181 HIS A O 1
ATOM 1507 N N . PRO A 1 182 ? -5.232 1.117 0.132 1.00 98.31 182 PRO A N 1
ATOM 1508 C CA . PRO A 1 182 ? -5.592 0.462 1.384 1.00 98.31 182 PRO A CA 1
ATOM 1509 C C . PRO A 1 182 ? -6.038 -0.983 1.149 1.00 98.31 182 PRO A C 1
ATOM 1511 O O . PRO A 1 182 ? -6.848 -1.255 0.266 1.00 98.31 182 PRO A O 1
ATOM 1514 N N . ALA A 1 183 ? -5.555 -1.900 1.983 1.00 98.06 183 ALA A N 1
ATOM 1515 C CA . ALA A 1 183 ? -6.019 -3.283 2.013 1.00 98.06 183 ALA A CA 1
ATOM 1516 C C . ALA A 1 183 ? -6.063 -3.811 3.456 1.00 98.06 183 ALA A C 1
ATOM 1518 O O . ALA A 1 183 ? -5.090 -3.689 4.209 1.00 98.06 183 ALA A O 1
ATOM 1519 N N . LYS A 1 184 ? -7.192 -4.402 3.857 1.00 96.56 184 LYS A N 1
ATOM 1520 C CA . LYS A 1 184 ? -7.364 -5.029 5.172 1.00 96.56 184 LYS A CA 1
ATOM 1521 C C . LYS A 1 184 ? -6.432 -6.241 5.322 1.00 96.56 184 LYS A C 1
ATOM 1523 O O . LYS A 1 184 ? -6.186 -7.012 4.391 1.00 96.56 184 LYS A O 1
ATOM 1528 N N . TYR A 1 185 ? -5.881 -6.399 6.520 1.00 93.56 185 TYR A N 1
ATOM 1529 C CA . TYR A 1 185 ? -5.125 -7.576 6.926 1.00 93.56 185 TYR A CA 1
ATOM 1530 C C . TYR A 1 185 ? -6.067 -8.646 7.506 1.00 93.56 185 TYR A C 1
ATOM 1532 O O . TYR A 1 185 ? -6.945 -8.290 8.294 1.00 93.56 185 TYR A O 1
ATOM 1540 N N . PRO A 1 186 ? -5.815 -9.946 7.254 1.00 89.56 186 PRO A N 1
ATOM 1541 C CA . PRO A 1 186 ? -4.874 -10.498 6.269 1.00 89.56 186 PRO A CA 1
ATOM 1542 C C . PRO A 1 186 ? -5.521 -10.796 4.906 1.00 89.56 186 PRO A C 1
ATOM 1544 O O . PRO A 1 186 ? -4.805 -11.049 3.934 1.00 89.56 186 PRO A O 1
ATOM 1547 N N . ASP A 1 187 ? -6.850 -10.824 4.865 1.00 91.19 187 ASP A N 1
ATOM 1548 C CA . ASP A 1 187 ? -7.703 -11.413 3.834 1.00 91.19 187 ASP A CA 1
ATOM 1549 C C . ASP A 1 187 ? -7.716 -10.624 2.525 1.00 91.19 187 ASP A C 1
ATOM 1551 O O . ASP A 1 187 ? -7.673 -11.231 1.457 1.00 91.19 187 ASP A O 1
ATOM 1555 N N . GLU A 1 188 ? -7.685 -9.294 2.578 1.00 95.69 188 GLU A N 1
ATOM 1556 C CA . GLU A 1 188 ? -7.582 -8.474 1.367 1.00 95.69 188 GLU A CA 1
ATOM 1557 C C . GLU A 1 188 ? -6.128 -8.369 0.891 1.00 95.69 188 GLU A C 1
ATOM 1559 O O . GLU A 1 188 ? -5.847 -8.540 -0.294 1.00 95.69 188 GLU A O 1
ATOM 1564 N N . HIS A 1 189 ? -5.181 -8.135 1.806 1.00 93.12 189 HIS A N 1
ATOM 1565 C CA . HIS A 1 189 ? -3.789 -7.851 1.451 1.00 93.12 189 HIS A CA 1
ATOM 1566 C C . HIS A 1 189 ? -2.956 -9.113 1.165 1.00 93.12 189 HIS A C 1
ATOM 1568 O O . HIS A 1 189 ? -2.584 -9.381 0.022 1.00 93.12 189 HIS A O 1
ATOM 1574 N N . GLN A 1 190 ? -2.605 -9.879 2.204 1.00 90.12 190 GLN A N 1
ATOM 1575 C CA . GLN A 1 190 ? -1.634 -10.976 2.093 1.00 90.12 190 GLN A CA 1
ATOM 1576 C C . GLN A 1 190 ? -2.250 -12.231 1.470 1.00 90.12 190 GLN A C 1
ATOM 1578 O O . GLN A 1 190 ? -1.616 -12.888 0.644 1.00 90.12 190 GLN A O 1
ATOM 1583 N N . GLN A 1 191 ? -3.483 -12.562 1.852 1.00 89.44 191 GLN A N 1
ATOM 1584 C CA . GLN A 1 191 ? -4.188 -13.744 1.354 1.00 89.44 191 GLN A CA 1
ATOM 1585 C C . GLN A 1 191 ? -5.003 -13.443 0.089 1.00 89.44 191 GLN A C 1
ATOM 1587 O O . GLN A 1 191 ? -5.197 -14.340 -0.730 1.00 89.44 191 GLN A O 1
ATOM 1592 N N . GLY A 1 192 ? -5.437 -12.192 -0.088 1.00 93.06 192 GLY A N 1
ATOM 1593 C CA . GLY A 1 192 ? -6.222 -11.735 -1.232 1.00 93.06 192 GLY A CA 1
ATOM 1594 C C . GLY A 1 192 ? -5.343 -11.374 -2.420 1.00 93.06 192 GLY A C 1
ATOM 1595 O O . GLY A 1 192 ? -5.045 -12.232 -3.250 1.00 93.06 192 GLY A O 1
ATOM 1596 N N . ILE A 1 193 ? -4.908 -10.115 -2.487 1.00 94.56 193 ILE A N 1
ATOM 1597 C CA . ILE A 1 193 ? -4.127 -9.564 -3.607 1.00 94.56 193 ILE A CA 1
ATOM 1598 C C . ILE A 1 193 ? -2.867 -10.393 -3.863 1.00 94.56 193 ILE A C 1
ATOM 1600 O O . ILE A 1 193 ? -2.482 -10.632 -5.002 1.00 94.56 193 ILE A O 1
ATOM 1604 N N . HIS A 1 194 ? -2.219 -10.862 -2.801 1.00 92.44 194 HIS A N 1
ATOM 1605 C CA . HIS A 1 194 ? -0.986 -11.643 -2.854 1.00 92.44 194 HIS A CA 1
ATOM 1606 C C . HIS A 1 194 ? -1.198 -13.170 -2.853 1.00 92.44 194 HIS A C 1
ATOM 1608 O O . HIS A 1 194 ? -0.213 -13.926 -2.788 1.00 92.44 194 HIS A O 1
ATOM 1614 N N . GLY A 1 195 ? -2.455 -13.616 -2.926 1.00 89.81 195 GLY A N 1
ATOM 1615 C CA . GLY A 1 195 ? -2.876 -15.010 -2.859 1.00 89.81 195 GLY A CA 1
ATOM 1616 C C . GLY A 1 195 ? -2.450 -15.866 -4.055 1.00 89.81 195 GLY A C 1
ATOM 1617 O O . GLY A 1 195 ? -1.946 -15.391 -5.076 1.00 89.81 195 GLY A O 1
ATOM 1618 N N . LYS A 1 196 ? -2.633 -17.185 -3.932 1.00 89.06 196 LYS A N 1
ATOM 1619 C CA . LYS A 1 196 ? -2.334 -18.141 -5.011 1.00 89.06 196 LYS A CA 1
ATOM 1620 C C . LYS A 1 196 ? -3.250 -17.879 -6.214 1.00 89.06 196 LYS A C 1
ATOM 1622 O O . LYS A 1 196 ? -4.455 -17.760 -6.050 1.00 89.06 196 LYS A O 1
ATOM 1627 N N . GLY A 1 197 ? -2.671 -17.822 -7.414 1.00 87.50 197 GLY A N 1
ATOM 1628 C CA . GLY A 1 197 ? -3.412 -17.569 -8.657 1.00 87.50 197 GLY A CA 1
ATOM 1629 C C . GLY A 1 197 ? -3.814 -16.107 -8.888 1.00 87.50 197 GLY A C 1
ATOM 1630 O O . GLY A 1 197 ? -4.382 -15.814 -9.934 1.00 87.50 197 GLY A O 1
ATOM 1631 N N . ALA A 1 198 ? -3.501 -15.192 -7.963 1.00 91.00 198 ALA A N 1
ATOM 1632 C CA . ALA A 1 198 ? -3.798 -13.775 -8.141 1.00 91.00 198 ALA A CA 1
ATOM 1633 C C . ALA A 1 198 ? -2.986 -13.172 -9.307 1.00 91.00 198 ALA A C 1
ATOM 1635 O O . ALA A 1 198 ? -1.814 -13.540 -9.482 1.00 91.00 198 ALA A O 1
ATOM 1636 N N . PRO A 1 199 ? -3.542 -12.207 -10.066 1.00 93.06 199 PRO A N 1
ATOM 1637 C CA . PRO A 1 199 ? -2.826 -11.543 -11.155 1.00 93.06 199 PRO A CA 1
ATOM 1638 C C . PRO A 1 199 ? -1.513 -10.884 -10.730 1.00 93.06 199 PRO A C 1
ATOM 1640 O O . PRO A 1 199 ? -0.560 -10.868 -11.509 1.00 93.06 199 PRO A O 1
ATOM 1643 N N . SER A 1 200 ? -1.421 -10.429 -9.475 1.00 91.00 200 SER A N 1
ATOM 1644 C CA . SER A 1 200 ? -0.185 -9.892 -8.890 1.00 91.00 200 SER A CA 1
ATOM 1645 C C . SER A 1 200 ? 0.995 -10.856 -9.030 1.00 91.00 200 SER A C 1
ATOM 1647 O O . SER A 1 200 ? 2.109 -10.426 -9.287 1.00 91.00 200 SER A O 1
ATOM 1649 N N . ARG A 1 201 ? 0.767 -12.174 -8.949 1.00 89.00 201 ARG A N 1
ATOM 1650 C CA . ARG A 1 201 ? 1.830 -13.182 -9.058 1.00 89.00 201 ARG A CA 1
ATOM 1651 C C . ARG A 1 201 ? 2.327 -13.393 -10.481 1.00 89.00 201 ARG A C 1
ATOM 1653 O O . ARG A 1 201 ? 3.415 -13.933 -10.652 1.00 89.00 201 ARG A O 1
ATOM 1660 N N . MET A 1 202 ? 1.520 -13.029 -11.472 1.00 89.31 202 MET A N 1
ATOM 1661 C CA . MET A 1 202 ? 1.912 -13.055 -12.878 1.00 89.31 202 MET A CA 1
ATOM 1662 C C . MET A 1 202 ? 2.624 -11.750 -13.242 1.00 89.31 202 MET A C 1
ATOM 1664 O O . MET A 1 202 ? 3.650 -11.781 -13.911 1.00 89.31 202 MET A O 1
ATOM 1668 N N . LEU A 1 203 ? 2.108 -10.619 -12.747 1.00 87.50 203 LEU A N 1
ATOM 1669 C CA . LEU A 1 203 ? 2.659 -9.289 -13.005 1.00 87.50 203 LEU A CA 1
ATOM 1670 C C . LEU A 1 203 ? 3.982 -9.053 -12.258 1.00 87.50 203 LEU A C 1
ATOM 1672 O O . LEU A 1 203 ? 4.916 -8.474 -12.805 1.00 87.50 203 LEU A O 1
ATOM 1676 N N . PHE A 1 204 ? 4.080 -9.568 -11.031 1.00 88.62 204 PHE A N 1
ATOM 1677 C CA . PHE A 1 204 ? 5.241 -9.490 -10.148 1.00 88.62 204 PHE A CA 1
ATOM 1678 C C . PHE A 1 204 ? 5.648 -10.899 -9.676 1.00 88.62 204 PHE A C 1
ATOM 1680 O O . PHE A 1 204 ? 5.372 -11.298 -8.536 1.00 88.62 204 PHE A O 1
ATOM 1687 N N . PRO A 1 205 ? 6.308 -11.704 -10.535 1.00 84.56 205 PRO A N 1
ATOM 1688 C CA . PRO A 1 205 ? 6.651 -13.081 -10.206 1.00 84.56 205 PRO A CA 1
ATOM 1689 C C . PRO A 1 205 ? 7.466 -13.204 -8.919 1.00 84.56 205 PRO A C 1
ATOM 1691 O O . PRO A 1 205 ? 8.549 -12.620 -8.763 1.00 84.56 205 PRO A O 1
ATOM 1694 N N . ARG A 1 206 ? 6.968 -14.031 -7.992 1.00 78.69 206 ARG A N 1
ATOM 1695 C CA . ARG A 1 206 ? 7.738 -14.461 -6.816 1.00 78.69 206 ARG A CA 1
ATOM 1696 C C . ARG A 1 206 ? 8.873 -15.388 -7.257 1.00 78.69 206 ARG A C 1
ATOM 1698 O O . ARG A 1 206 ? 8.917 -15.805 -8.407 1.00 78.69 206 ARG A O 1
ATOM 1705 N N . ARG A 1 207 ? 9.882 -15.545 -6.399 1.00 62.12 207 ARG A N 1
ATOM 1706 C CA . ARG A 1 207 ? 10.984 -16.486 -6.658 1.00 62.12 207 ARG A CA 1
ATOM 1707 C C . ARG A 1 207 ? 10.455 -17.882 -6.954 1.00 62.12 207 ARG A C 1
ATOM 1709 O O . ARG A 1 207 ? 9.413 -18.222 -6.348 1.00 62.12 207 ARG A O 1
#

pLDDT: mean 79.32, std 23.58, range [28.58, 98.69]

Foldseek 3Di:
DDDDDPWDWDQDPVVRFIATPVPRDTDHDDPDDDDPDDDDDDDDDDDDDDDDDDDDDDDPDPPQPQQDPVLLVQLQVLLCVLAVHHQAPVLVVVVVVCNNPDFQDFADPVQLVVQVVVCDPVLVVVLQVVLCVVRVHHQDFDCDFDADPVRHGPHDGRHGADWDFSRDSRRVRDSHSSRTDGAHPPRSPCCRSVNPPHSCCVSPPDD

Secondary structure (DSSP, 8-state):
----TT--EEEETTTTEEEETTT--EE--TT----------PPPPPPP--------------------HHHHHHHHHHHHHHHSSPPPHHHHHHHHHHHHH---PPPPHHHHHHHHTTS-HHHHHHHHHHHHHHHT----B-SS-EE-TTS-EEE-TTPBPEEEESS-GGGT----GGGEEEE-TTTTIIIIITSTT-THHHHS---